Protein AF-0000000072902781 (afdb_homodimer)

Foldseek 3Di:
DAPLLQVLLVVCLVPVPDDLVNSCVVSVHDSVVSVVSVVVCVVVCVPVDRDDDDDLVVVQQNWKKKKFFFPFPDDPVVLVVVLVPDPQWPDWDQDDDRTRIITMGTHRDDVVVVVVVVVNVNTHDMDMGIDPDDPDPDDRDRDDGD/DAPLLQVLLVVCLVPVPDDLVNSCVVSVHDSVVSVVSVVVCVVVCVPVDRDDDDDLVVVQQNWKKKKFFFPFPDDPVVLVVVLVPDPQWPDWDQDDDRTRIITMGTHRDDVVVVVVVVVNVNTHDMDMGIDPDDPDPDDRDRDDGD

Structure (mmCIF, N/CA/C/O backbone):
data_AF-0000000072902781-model_v1
#
loop_
_entity.id
_entity.type
_entity.pdbx_description
1 polymer 'AsnC family transcriptional regulator'
#
loop_
_atom_site.group_PDB
_atom_site.id
_atom_site.type_symbol
_atom_site.label_atom_id
_atom_site.label_alt_id
_atom_site.label_comp_id
_atom_site.label_asym_id
_atom_site.label_entity_id
_atom_site.label_seq_id
_atom_site.pdbx_PDB_ins_code
_atom_site.Cartn_x
_atom_site.Cartn_y
_atom_site.Cartn_z
_atom_site.occupancy
_atom_site.B_iso_or_equiv
_atom_site.auth_seq_id
_atom_site.auth_comp_id
_atom_site.auth_asym_id
_atom_site.auth_atom_id
_atom_site.pdbx_PDB_model_num
ATOM 1 N N . MET A 1 1 ? 20.719 -10.758 4.633 1 89 1 MET A N 1
ATOM 2 C CA . MET A 1 1 ? 20.172 -11.016 3.305 1 89 1 MET A CA 1
ATOM 3 C C . MET A 1 1 ? 21.234 -10.812 2.23 1 89 1 MET A C 1
ATOM 5 O O . MET A 1 1 ? 21.938 -9.797 2.23 1 89 1 MET A O 1
ATOM 9 N N . ASP A 1 2 ? 21.422 -11.695 1.417 1 94 2 ASP A N 1
ATOM 10 C CA . ASP A 1 2 ? 22.453 -11.57 0.389 1 94 2 ASP A CA 1
ATOM 11 C C . ASP A 1 2 ? 21.859 -11.039 -0.915 1 94 2 ASP A C 1
ATOM 13 O O . ASP A 1 2 ? 20.688 -10.664 -0.966 1 94 2 ASP A O 1
ATOM 17 N N . ILE A 1 3 ? 22.734 -10.945 -1.884 1 95.94 3 ILE A N 1
ATOM 18 C CA . ILE A 1 3 ? 22.391 -10.289 -3.145 1 95.94 3 ILE A CA 1
ATOM 19 C C . ILE A 1 3 ? 21.297 -11.086 -3.854 1 95.94 3 ILE A C 1
ATOM 21 O O . ILE A 1 3 ? 20.438 -10.508 -4.527 1 95.94 3 ILE A O 1
ATOM 25 N N . ILE A 1 4 ? 21.297 -12.352 -3.705 1 96.81 4 ILE A N 1
ATOM 26 C CA . ILE A 1 4 ? 20.312 -13.203 -4.355 1 96.81 4 ILE A CA 1
ATOM 27 C C . ILE A 1 4 ? 18.938 -12.953 -3.75 1 96.81 4 ILE A C 1
ATOM 29 O O . ILE A 1 4 ? 17.938 -12.852 -4.473 1 96.81 4 ILE A O 1
ATOM 33 N N . ASP A 1 5 ? 18.875 -12.914 -2.406 1 97.44 5 ASP A N 1
ATOM 34 C CA . ASP A 1 5 ? 17.609 -12.594 -1.735 1 97.44 5 ASP A CA 1
ATOM 35 C C . ASP A 1 5 ? 17.047 -11.273 -2.238 1 97.44 5 ASP A C 1
ATOM 37 O O . ASP A 1 5 ? 15.844 -11.164 -2.488 1 97.44 5 ASP A O 1
ATOM 41 N N . VAL A 1 6 ? 17.906 -10.305 -2.398 1 97.56 6 VAL A N 1
ATOM 42 C CA . VAL A 1 6 ? 17.5 -8.977 -2.842 1 97.56 6 VAL A CA 1
ATOM 43 C C . VAL A 1 6 ? 16.922 -9.055 -4.254 1 97.56 6 VAL A C 1
ATOM 45 O O . VAL A 1 6 ? 15.852 -8.5 -4.527 1 97.56 6 VAL A O 1
ATOM 48 N N . LYS A 1 7 ? 17.609 -9.742 -5.082 1 97.62 7 LYS A N 1
ATOM 49 C CA . LYS A 1 7 ? 17.125 -9.898 -6.453 1 97.62 7 LYS A CA 1
ATOM 50 C C . LYS A 1 7 ? 15.789 -10.625 -6.488 1 97.62 7 LYS A C 1
ATOM 52 O O . LYS A 1 7 ? 14.898 -10.266 -7.266 1 97.62 7 LYS A O 1
ATOM 57 N N . LEU A 1 8 ? 15.68 -11.633 -5.684 1 98.19 8 LEU A N 1
ATOM 58 C CA . LEU A 1 8 ? 14.445 -12.398 -5.578 1 98.19 8 LEU A CA 1
ATOM 59 C C . LEU A 1 8 ? 13.281 -11.5 -5.16 1 98.19 8 LEU A C 1
ATOM 61 O O . LEU A 1 8 ? 12.211 -11.547 -5.762 1 98.19 8 LEU A O 1
ATOM 65 N N . LEU A 1 9 ? 13.508 -10.688 -4.211 1 98.38 9 LEU A N 1
ATOM 66 C CA . LEU A 1 9 ? 12.484 -9.773 -3.707 1 98.38 9 LEU A CA 1
ATOM 67 C C . LEU A 1 9 ? 12.109 -8.742 -4.762 1 98.38 9 LEU A C 1
ATOM 69 O O . LEU A 1 9 ? 10.938 -8.375 -4.883 1 98.38 9 LEU A O 1
ATOM 73 N N . GLU A 1 10 ? 13.109 -8.266 -5.48 1 98 10 GLU A N 1
ATOM 74 C CA . GLU A 1 10 ? 12.852 -7.316 -6.555 1 98 10 GLU A CA 1
ATOM 75 C C . GLU A 1 10 ? 11.938 -7.926 -7.621 1 98 10 GLU A C 1
ATOM 77 O O . GLU A 1 10 ? 10.977 -7.289 -8.062 1 98 10 GLU A O 1
ATOM 82 N N . LEU A 1 11 ? 12.195 -9.109 -8.008 1 98.38 11 LEU A N 1
ATOM 83 C CA . LEU A 1 11 ? 11.398 -9.805 -9.008 1 98.38 11 LEU A CA 1
ATOM 84 C C . LEU A 1 11 ? 9.977 -10.039 -8.508 1 98.38 11 LEU A C 1
ATOM 86 O O . LEU A 1 11 ? 9.016 -9.805 -9.234 1 98.38 11 LEU A O 1
ATOM 90 N N . LEU A 1 12 ? 9.859 -10.398 -7.254 1 98.56 12 LEU A N 1
ATOM 91 C CA . LEU A 1 12 ? 8.562 -10.766 -6.703 1 98.56 12 LEU A CA 1
ATOM 92 C C . LEU A 1 12 ? 7.711 -9.531 -6.441 1 98.56 12 LEU A C 1
ATOM 94 O O . LEU A 1 12 ? 6.48 -9.594 -6.512 1 98.56 12 LEU A O 1
ATOM 98 N N . GLN A 1 13 ? 8.344 -8.414 -6.109 1 98.5 13 GLN A N 1
ATOM 99 C CA . GLN A 1 13 ? 7.59 -7.172 -6.008 1 98.5 13 GLN A CA 1
ATOM 100 C C . GLN A 1 13 ? 6.949 -6.805 -7.344 1 98.5 13 GLN A C 1
ATOM 102 O O . GLN A 1 13 ? 5.828 -6.289 -7.383 1 98.5 13 GLN A O 1
ATOM 107 N N . ARG A 1 14 ? 7.641 -7.125 -8.375 1 97.62 14 ARG A N 1
ATOM 108 C CA . ARG A 1 14 ? 7.172 -6.781 -9.719 1 97.62 14 ARG A CA 1
ATOM 109 C C . ARG A 1 14 ? 6.129 -7.781 -10.203 1 97.62 14 ARG A C 1
ATOM 111 O O . ARG A 1 14 ? 5.215 -7.418 -10.945 1 97.62 14 ARG A O 1
ATOM 118 N N . ASN A 1 15 ? 6.34 -9 -9.812 1 98.19 15 ASN A N 1
ATOM 119 C CA . ASN A 1 15 ? 5.434 -10.094 -10.156 1 98.19 15 ASN A CA 1
ATOM 120 C C . ASN A 1 15 ? 5.508 -11.227 -9.141 1 98.19 15 ASN A C 1
ATOM 122 O O . ASN A 1 15 ? 6.371 -12.102 -9.242 1 98.19 15 ASN A O 1
ATOM 126 N N . SER A 1 16 ? 4.531 -11.273 -8.352 1 98.12 16 SER A N 1
ATOM 127 C CA . SER A 1 16 ? 4.551 -12.25 -7.258 1 98.12 16 SER A CA 1
ATOM 128 C C . SER A 1 16 ? 4.105 -13.625 -7.734 1 98.12 16 SER A C 1
ATOM 130 O O . SER A 1 16 ? 4.172 -14.602 -6.984 1 98.12 16 SER A O 1
ATOM 132 N N . ARG A 1 17 ? 3.689 -13.75 -8.914 1 97.75 17 ARG A N 1
ATOM 133 C CA . ARG A 1 17 ? 3.172 -15.016 -9.414 1 97.75 17 ARG A CA 1
ATOM 134 C C . ARG A 1 17 ? 4.266 -15.82 -10.109 1 97.75 17 ARG A C 1
ATOM 136 O O . ARG A 1 17 ? 4.027 -16.938 -10.57 1 97.75 17 ARG A O 1
ATOM 143 N N . MET A 1 18 ? 5.43 -15.234 -10.234 1 97.88 18 MET A N 1
ATOM 144 C CA . MET A 1 18 ? 6.516 -15.992 -10.844 1 97.88 18 MET A CA 1
ATOM 145 C C . MET A 1 18 ? 6.699 -17.328 -10.156 1 97.88 18 MET A C 1
ATOM 147 O O . MET A 1 18 ? 6.715 -17.406 -8.922 1 97.88 18 MET A O 1
ATOM 151 N N . THR A 1 19 ? 6.855 -18.375 -10.938 1 97.38 19 THR A N 1
ATOM 152 C CA . THR A 1 19 ? 7.023 -19.719 -10.398 1 97.38 19 THR A CA 1
ATOM 153 C C . THR A 1 19 ? 8.469 -19.953 -9.953 1 97.38 19 THR A C 1
ATOM 155 O O . THR A 1 19 ? 9.367 -19.188 -10.336 1 97.38 19 THR A O 1
ATOM 158 N N . VAL A 1 20 ? 8.57 -20.969 -9.195 1 98 20 VAL A N 1
ATOM 159 C CA . VAL A 1 20 ? 9.914 -21.375 -8.789 1 98 20 VAL A CA 1
ATOM 160 C C . VAL A 1 20 ? 10.766 -21.656 -10.016 1 98 20 VAL A C 1
ATOM 162 O O . VAL A 1 20 ? 11.945 -21.297 -10.062 1 98 20 VAL A O 1
ATOM 165 N N . SER A 1 21 ? 10.172 -22.219 -11.016 1 98.12 21 SER A N 1
ATOM 166 C CA . SER A 1 21 ? 10.891 -22.531 -12.242 1 98.12 21 SER A CA 1
ATOM 167 C C . SER A 1 21 ? 11.367 -21.266 -12.945 1 98.12 21 SER A C 1
ATOM 169 O O . SER A 1 21 ? 12.516 -21.188 -13.391 1 98.12 21 SER A O 1
ATOM 171 N N . GLU A 1 22 ? 10.555 -20.328 -13.094 1 98.25 22 GLU A N 1
ATOM 172 C CA . GLU A 1 22 ? 10.914 -19.062 -13.711 1 98.25 22 GLU A CA 1
ATOM 173 C C . GLU A 1 22 ? 12.008 -18.344 -12.922 1 98.25 22 GLU A C 1
ATOM 175 O O . GLU A 1 22 ? 12.977 -17.859 -13.5 1 98.25 22 GLU A O 1
ATOM 180 N N . LEU A 1 23 ? 11.828 -18.297 -11.625 1 98.62 23 LEU A N 1
ATOM 181 C CA . LEU A 1 23 ? 12.805 -17.641 -10.758 1 98.62 23 LEU A CA 1
ATOM 182 C C . LEU A 1 23 ? 14.156 -18.344 -10.836 1 98.62 23 LEU A C 1
ATOM 184 O O . LEU A 1 23 ? 15.195 -17.688 -10.844 1 98.62 23 LEU A O 1
ATOM 188 N N . SER A 1 24 ? 14.055 -19.656 -10.828 1 98.62 24 SER A N 1
ATOM 189 C CA . SER A 1 24 ? 15.273 -20.453 -10.969 1 98.62 24 SER A CA 1
ATOM 190 C C . SER A 1 24 ? 16.047 -20.047 -12.219 1 98.62 24 SER A C 1
ATOM 192 O O . SER A 1 24 ? 17.266 -19.828 -12.156 1 98.62 24 SER A O 1
ATOM 194 N N . LYS A 1 25 ? 15.43 -19.922 -13.312 1 98.44 25 LYS A N 1
ATOM 195 C CA . LYS A 1 25 ? 16.047 -19.531 -14.578 1 98.44 25 LYS A CA 1
ATOM 196 C C . LYS A 1 25 ? 16.594 -18.109 -14.508 1 98.44 25 LYS A C 1
ATOM 198 O O . LYS A 1 25 ? 17.75 -17.875 -14.883 1 98.44 25 LYS A O 1
ATOM 203 N N . ARG A 1 26 ? 15.859 -17.203 -14 1 97.75 26 ARG A N 1
ATOM 204 C CA . ARG A 1 26 ? 16.234 -15.797 -13.977 1 97.75 26 ARG A CA 1
ATOM 205 C C . ARG A 1 26 ? 17.406 -15.547 -13.039 1 97.75 26 ARG A C 1
ATOM 207 O O . ARG A 1 26 ? 18.219 -14.648 -13.266 1 97.75 26 ARG A O 1
ATOM 214 N N . LEU A 1 27 ? 17.453 -16.312 -12.016 1 98.12 27 LEU A N 1
ATOM 215 C CA . LEU A 1 27 ? 18.469 -16.078 -10.992 1 98.12 27 LEU A CA 1
ATOM 216 C C . LEU A 1 27 ? 19.641 -17.031 -11.164 1 98.12 27 LEU A C 1
ATOM 218 O O . LEU A 1 27 ? 20.641 -16.938 -10.438 1 98.12 27 LEU A O 1
ATOM 222 N N . ALA A 1 28 ? 19.484 -17.984 -12.094 1 98 28 ALA A N 1
ATOM 223 C CA . ALA A 1 28 ? 20.5 -18.984 -12.32 1 98 28 ALA A CA 1
ATOM 224 C C . ALA A 1 28 ? 20.766 -19.797 -11.055 1 98 28 ALA A C 1
ATOM 226 O O . ALA A 1 28 ? 21.922 -19.969 -10.648 1 98 28 ALA A O 1
ATOM 227 N N . LEU A 1 29 ? 19.75 -20.25 -10.422 1 98.12 29 LEU A N 1
ATOM 228 C CA . LEU A 1 29 ? 19.781 -21.094 -9.234 1 98.12 29 LEU A CA 1
ATOM 229 C C . LEU A 1 29 ? 18.984 -22.375 -9.461 1 98.12 29 LEU A C 1
ATOM 231 O O . LEU A 1 29 ? 18.125 -22.438 -10.352 1 98.12 29 LEU A O 1
ATOM 235 N N . SER A 1 30 ? 19.312 -23.359 -8.633 1 98.38 30 SER A N 1
ATOM 236 C CA . SER A 1 30 ? 18.5 -24.562 -8.68 1 98.38 30 SER A CA 1
ATOM 237 C C . SER A 1 30 ? 17.109 -24.312 -8.102 1 98.38 30 SER A C 1
ATOM 239 O O . SER A 1 30 ? 16.922 -23.406 -7.273 1 98.38 30 SER A O 1
ATOM 241 N N . ARG A 1 31 ? 16.125 -25.109 -8.547 1 98.44 31 ARG A N 1
ATOM 242 C CA . ARG A 1 31 ? 14.758 -24.969 -8.055 1 98.44 31 ARG A CA 1
ATOM 243 C C . ARG A 1 31 ? 14.703 -25.156 -6.543 1 98.44 31 ARG A C 1
ATOM 245 O O . ARG A 1 31 ? 14.047 -24.391 -5.844 1 98.44 31 ARG A O 1
ATOM 252 N N . PRO A 1 32 ? 15.43 -26.125 -5.953 1 98.5 32 PRO A N 1
ATOM 253 C CA . PRO A 1 32 ? 15.43 -26.266 -4.496 1 98.5 32 PRO A CA 1
ATOM 254 C C . PRO A 1 32 ? 16 -25.062 -3.779 1 98.5 32 PRO A C 1
ATOM 256 O O . PRO A 1 32 ? 15.516 -24.672 -2.719 1 98.5 32 PRO A O 1
ATOM 259 N N . SER A 1 33 ? 16.984 -24.484 -4.32 1 98.25 33 SER A N 1
ATOM 260 C CA . SER A 1 33 ? 17.594 -23.297 -3.73 1 98.25 33 SER A CA 1
ATOM 261 C C . SER A 1 33 ? 16.594 -22.141 -3.697 1 98.25 33 SER A C 1
ATOM 263 O O . SER A 1 33 ? 16.484 -21.438 -2.684 1 98.25 33 SER A O 1
ATOM 265 N N . VAL A 1 34 ? 15.922 -21.906 -4.824 1 98.56 34 VAL A N 1
ATOM 266 C CA . VAL A 1 34 ? 14.914 -20.844 -4.898 1 98.56 34 VAL A CA 1
ATOM 267 C C . VAL A 1 34 ? 13.812 -21.125 -3.879 1 98.56 34 VAL A C 1
ATOM 269 O O . VAL A 1 34 ? 13.406 -20.219 -3.139 1 98.56 34 VAL A O 1
ATOM 272 N N . SER A 1 35 ? 13.352 -22.359 -3.85 1 98.38 35 SER A N 1
ATOM 273 C CA . SER A 1 35 ? 12.281 -22.734 -2.938 1 98.38 35 SER A CA 1
ATOM 274 C C . SER A 1 35 ? 12.672 -22.484 -1.485 1 98.38 35 SER A C 1
ATOM 276 O O . SER A 1 35 ? 11.875 -21.969 -0.697 1 98.38 35 SER A O 1
ATOM 278 N N . GLU A 1 36 ? 13.812 -22.875 -1.196 1 98.38 36 GLU A N 1
ATOM 279 C CA . GLU A 1 36 ? 14.312 -22.688 0.163 1 98.38 36 GLU A CA 1
ATOM 280 C C . GLU A 1 36 ? 14.383 -21.203 0.532 1 98.38 36 GLU A C 1
ATOM 282 O O . GLU A 1 36 ? 13.969 -20.812 1.626 1 98.38 36 GLU A O 1
ATOM 287 N N . ARG A 1 37 ? 14.891 -20.469 -0.324 1 98.31 37 ARG A N 1
ATOM 288 C CA . ARG A 1 37 ? 15.016 -19.047 -0.079 1 98.31 37 ARG A CA 1
ATOM 289 C C . ARG A 1 37 ? 13.641 -18.391 0.053 1 98.31 37 ARG A C 1
ATOM 291 O O . ARG A 1 37 ? 13.43 -17.562 0.941 1 98.31 37 ARG A O 1
ATOM 298 N N . LEU A 1 38 ? 12.781 -18.719 -0.838 1 98.12 38 LEU A N 1
ATOM 299 C CA . LEU A 1 38 ? 11.422 -18.203 -0.773 1 98.12 38 LEU A CA 1
ATOM 300 C C . LEU A 1 38 ? 10.773 -18.531 0.567 1 98.12 38 LEU A C 1
ATOM 302 O O . LEU A 1 38 ? 10.18 -17.672 1.21 1 98.12 38 LEU A O 1
ATOM 306 N N . HIS A 1 39 ? 10.914 -19.766 0.947 1 97.88 39 HIS A N 1
ATOM 307 C CA . HIS A 1 39 ? 10.359 -20.219 2.221 1 97.88 39 HIS A CA 1
ATOM 308 C C . HIS A 1 39 ? 10.961 -19.438 3.385 1 97.88 39 HIS A C 1
ATOM 310 O O . HIS A 1 39 ? 10.234 -19 4.285 1 97.88 39 HIS A O 1
ATOM 316 N N . ARG A 1 40 ? 12.172 -19.281 3.375 1 98.12 40 ARG A N 1
ATOM 317 C CA . ARG A 1 40 ? 12.867 -18.562 4.434 1 98.12 40 ARG A CA 1
ATOM 318 C C . ARG A 1 40 ? 12.398 -17.109 4.504 1 98.12 40 ARG A C 1
ATOM 320 O O . ARG A 1 40 ? 12.148 -16.578 5.59 1 98.12 40 ARG A O 1
ATOM 327 N N . LEU A 1 41 ? 12.32 -16.453 3.33 1 98.44 41 LEU A N 1
ATOM 328 C CA . LEU A 1 41 ? 11.898 -15.062 3.27 1 98.44 41 LEU A CA 1
ATOM 329 C C . LEU A 1 41 ? 10.477 -14.906 3.791 1 98.44 41 LEU A C 1
ATOM 331 O O . LEU A 1 41 ? 10.164 -13.922 4.469 1 98.44 41 LEU A O 1
ATOM 335 N N . GLN A 1 42 ? 9.617 -15.852 3.523 1 98.19 42 GLN A N 1
ATOM 336 C CA . GLN A 1 42 ? 8.25 -15.836 4.02 1 98.19 42 GLN A CA 1
ATOM 337 C C . GLN A 1 42 ? 8.203 -16.141 5.516 1 98.19 42 GLN A C 1
ATOM 339 O O . GLN A 1 42 ? 7.551 -15.438 6.281 1 98.19 42 GLN A O 1
ATOM 344 N N . HIS A 1 43 ? 8.92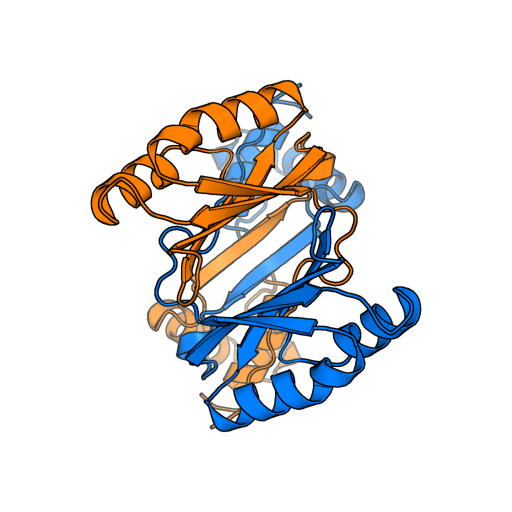2 -17.203 5.887 1 98.06 43 HIS A N 1
ATOM 345 C CA . HIS A 1 43 ? 8.938 -17.656 7.277 1 98.06 43 HIS A CA 1
ATOM 346 C C . HIS A 1 43 ? 9.477 -16.562 8.203 1 98.06 43 HIS A C 1
ATOM 348 O O . HIS A 1 43 ? 8.969 -16.391 9.312 1 98.06 43 HIS A O 1
ATOM 354 N N . ASN A 1 44 ? 10.453 -15.836 7.691 1 97.88 44 ASN A N 1
ATOM 355 C CA . ASN A 1 44 ? 11.07 -14.781 8.484 1 97.88 44 ASN A CA 1
ATOM 356 C C . ASN A 1 44 ? 10.258 -13.484 8.422 1 97.88 44 ASN A C 1
ATOM 358 O O . ASN A 1 44 ? 10.641 -12.484 9.023 1 97.88 44 ASN A O 1
ATOM 362 N N . GLY A 1 45 ? 9.195 -13.445 7.68 1 98.12 45 GLY A N 1
ATOM 363 C CA . GLY A 1 45 ? 8.289 -12.312 7.641 1 98.12 45 GLY A CA 1
ATOM 364 C C . GLY A 1 45 ? 8.758 -11.195 6.73 1 98.12 45 GLY A C 1
ATOM 365 O O . GLY A 1 45 ? 8.242 -10.078 6.785 1 98.12 45 GLY A O 1
ATOM 366 N N . ILE A 1 46 ? 9.812 -11.43 5.965 1 98.5 46 ILE A N 1
ATOM 367 C CA . ILE A 1 46 ? 10.281 -10.43 5.016 1 98.5 46 ILE A CA 1
ATOM 368 C C . ILE A 1 46 ? 9.242 -10.227 3.916 1 98.5 46 ILE A C 1
ATOM 370 O O . ILE A 1 46 ? 8.914 -9.094 3.557 1 98.5 46 ILE A O 1
ATOM 374 N N . ILE A 1 47 ? 8.82 -11.336 3.365 1 98.56 47 ILE A N 1
ATOM 375 C CA . ILE A 1 47 ? 7.629 -11.289 2.525 1 98.56 47 ILE A CA 1
ATOM 376 C C . ILE A 1 47 ? 6.379 -11.422 3.396 1 98.56 47 ILE A C 1
ATOM 378 O O . ILE A 1 47 ? 6.137 -12.477 3.986 1 98.56 47 ILE A O 1
ATOM 382 N N . GLU A 1 48 ? 5.59 -10.453 3.398 1 98.06 48 GLU A N 1
ATOM 383 C CA . GLU A 1 48 ? 4.426 -10.43 4.281 1 98.06 48 GLU A CA 1
ATOM 384 C C . GLU A 1 48 ? 3.217 -11.078 3.619 1 98.06 48 GLU A C 1
ATOM 386 O O . GLU A 1 48 ? 2.396 -11.703 4.293 1 98.06 48 GLU A O 1
ATOM 391 N N . GLU A 1 49 ? 3.08 -10.844 2.324 1 98 49 GLU A N 1
ATOM 392 C CA . GLU A 1 49 ? 1.904 -11.344 1.621 1 98 49 GLU A CA 1
ATOM 393 C C . GLU A 1 49 ? 2.096 -11.273 0.108 1 98 49 GLU A C 1
ATOM 395 O O . GLU A 1 49 ? 2.674 -10.312 -0.407 1 98 49 GLU A O 1
ATOM 400 N N . PHE A 1 50 ? 1.717 -12.273 -0.569 1 98.38 50 PHE A N 1
ATOM 401 C CA . PHE A 1 50 ? 1.507 -12.195 -2.01 1 98.38 50 PHE A CA 1
ATOM 402 C C . PHE A 1 50 ? 0.09 -11.734 -2.326 1 98.38 50 PHE A C 1
ATOM 404 O O . PHE A 1 50 ? -0.873 -12.469 -2.105 1 98.38 50 PHE A O 1
ATOM 411 N N . SER A 1 51 ? -0.008 -10.57 -2.861 1 98.12 51 SER A N 1
ATOM 412 C CA . SER A 1 51 ? -1.323 -9.945 -2.934 1 98.12 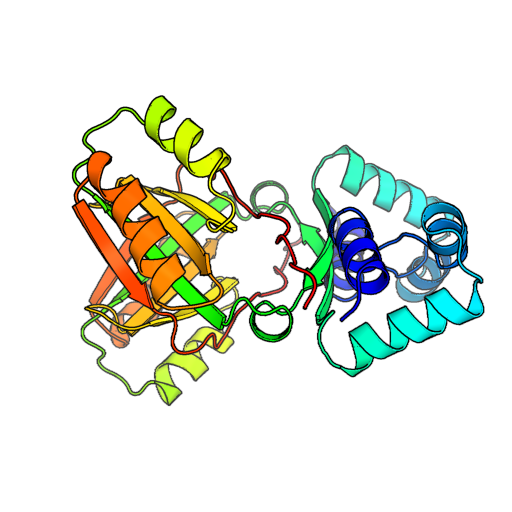51 SER A CA 1
ATOM 413 C C . SER A 1 51 ? -1.576 -9.352 -4.316 1 98.12 51 SER A C 1
ATOM 415 O O . SER A 1 51 ? -0.634 -9.016 -5.035 1 98.12 51 SER A O 1
ATOM 417 N N . ALA A 1 52 ? -2.795 -9.258 -4.684 1 98.38 52 ALA A N 1
ATOM 418 C CA . ALA A 1 52 ? -3.201 -8.477 -5.852 1 98.38 52 ALA A CA 1
ATOM 419 C C . ALA A 1 52 ? -3.537 -7.043 -5.461 1 98.38 52 ALA A C 1
ATOM 421 O O . ALA A 1 52 ? -4.344 -6.809 -4.559 1 98.38 52 ALA A O 1
ATOM 422 N N . ARG A 1 53 ? -2.902 -6.137 -6.035 1 97.94 53 ARG A N 1
ATOM 423 C CA . ARG A 1 53 ? -3.268 -4.738 -5.859 1 97.94 53 ARG A CA 1
ATOM 424 C C . ARG A 1 53 ? -4.457 -4.367 -6.742 1 97.94 53 ARG A C 1
ATOM 426 O O . ARG A 1 53 ? -4.414 -4.551 -7.961 1 97.94 53 ARG A O 1
ATOM 433 N N . ILE A 1 54 ? -5.457 -3.834 -6.098 1 98.06 54 ILE A N 1
ATOM 434 C CA . ILE A 1 54 ? -6.719 -3.557 -6.777 1 98.06 54 ILE A CA 1
ATOM 435 C C . ILE A 1 54 ? -6.875 -2.051 -6.977 1 98.06 54 ILE A C 1
ATOM 437 O O . ILE A 1 54 ? -6.562 -1.263 -6.082 1 98.06 54 ILE A O 1
ATOM 441 N N . SER A 1 55 ? -7.352 -1.669 -8.156 1 98.06 55 SER A N 1
ATOM 442 C CA . SER A 1 55 ? -7.656 -0.268 -8.43 1 98.06 55 SER A CA 1
ATOM 443 C C . SER A 1 55 ? -8.891 0.192 -7.66 1 98.06 55 SER A C 1
ATOM 445 O O . SER A 1 55 ? -10 -0.254 -7.938 1 98.06 55 SER A O 1
ATOM 447 N N . LEU A 1 56 ? -8.695 1.087 -6.789 1 98 56 LEU A N 1
ATOM 448 C CA . LEU A 1 56 ? -9.797 1.549 -5.941 1 98 56 LEU A CA 1
ATOM 449 C C . LEU A 1 56 ? -10.898 2.188 -6.781 1 98 56 LEU A C 1
ATOM 451 O O . LEU A 1 56 ? -12.078 1.894 -6.59 1 98 56 LEU A O 1
ATOM 455 N N . SER A 1 57 ? -10.523 3.025 -7.746 1 96.62 57 SER A N 1
ATOM 456 C CA . SER A 1 57 ? -11.508 3.721 -8.57 1 96.62 57 SER A CA 1
ATOM 457 C C . SER A 1 57 ? -12.305 2.74 -9.43 1 96.62 57 SER A C 1
ATOM 459 O O . SER A 1 57 ? -13.492 2.939 -9.664 1 96.62 57 SER A O 1
ATOM 461 N N . LYS A 1 58 ? -11.672 1.684 -9.812 1 97.19 58 LYS A N 1
ATOM 462 C CA . LYS A 1 58 ? -12.328 0.739 -10.711 1 97.19 58 LYS A CA 1
ATOM 463 C C . LYS A 1 58 ? -13.242 -0.212 -9.945 1 97.19 58 LYS A C 1
ATOM 465 O O . LYS A 1 58 ? -14.016 -0.954 -10.547 1 97.19 58 LYS A O 1
ATOM 470 N N . VAL A 1 59 ? -13.133 -0.137 -8.648 1 97.25 59 VAL A N 1
ATOM 471 C CA . VAL A 1 59 ? -14.047 -0.977 -7.883 1 97.25 59 VAL A CA 1
ATOM 472 C C . VAL A 1 59 ? -15.055 -0.101 -7.137 1 97.25 59 VAL A C 1
ATOM 474 O O . VAL A 1 59 ? -15.633 -0.527 -6.137 1 97.25 59 VAL A O 1
ATOM 477 N N . GLY A 1 60 ? -15.156 1.078 -7.492 1 96.81 60 GLY A N 1
ATOM 478 C CA . GLY A 1 60 ? -16.234 1.94 -7.035 1 96.81 60 GLY A CA 1
ATOM 479 C C . GLY A 1 60 ? -15.859 2.777 -5.828 1 96.81 60 GLY A C 1
ATOM 480 O O . GLY A 1 60 ? -16.719 3.41 -5.215 1 96.81 60 GLY A O 1
ATOM 481 N N . LEU A 1 61 ? -14.641 2.703 -5.441 1 97.88 61 LEU A N 1
ATOM 482 C CA . LEU A 1 61 ? -14.148 3.549 -4.359 1 97.88 61 LEU A CA 1
ATOM 483 C C . LEU A 1 61 ? -13.508 4.816 -4.91 1 97.88 61 LEU A C 1
ATOM 485 O O . LEU A 1 61 ? -12.289 4.965 -4.875 1 97.88 61 LEU A O 1
ATOM 489 N N . ASP A 1 62 ? -14.305 5.766 -5.211 1 97.69 62 ASP A N 1
ATOM 490 C CA . ASP A 1 62 ? -13.93 6.859 -6.102 1 97.69 62 ASP A CA 1
ATOM 491 C C . ASP A 1 62 ? -13.312 8.016 -5.316 1 97.69 62 ASP A C 1
ATOM 493 O O . ASP A 1 62 ? -12.664 8.891 -5.898 1 97.69 62 ASP A O 1
ATOM 497 N N . ILE A 1 63 ? -13.594 8.008 -4.047 1 98.56 63 ILE A N 1
ATOM 498 C CA . ILE A 1 63 ? -13.055 9.094 -3.232 1 98.56 63 ILE A CA 1
ATOM 499 C C . ILE A 1 63 ? -12.016 8.539 -2.256 1 98.56 63 ILE A C 1
ATOM 501 O O . ILE A 1 63 ? -12.32 7.648 -1.456 1 98.56 63 ILE A O 1
ATOM 505 N N . GLN A 1 64 ? -10.859 8.984 -2.406 1 98.81 64 GLN A N 1
ATOM 506 C CA . GLN A 1 64 ? -9.797 8.688 -1.453 1 98.81 64 GLN A CA 1
ATOM 507 C C . GLN A 1 64 ? -9.375 9.945 -0.692 1 98.81 64 GLN A C 1
ATOM 509 O O . GLN A 1 64 ? -9.32 11.031 -1.266 1 98.81 64 GLN A O 1
ATOM 514 N N . LEU A 1 65 ? -9.047 9.766 0.581 1 98.81 65 LEU A N 1
ATOM 515 C CA . LEU A 1 65 ? -8.695 10.93 1.385 1 98.81 65 LEU A CA 1
ATOM 516 C C . LEU A 1 65 ? -7.812 10.531 2.561 1 98.81 65 LEU A C 1
ATOM 518 O O . LEU A 1 65 ? -7.801 9.367 2.971 1 98.81 65 LEU A O 1
ATOM 522 N N . PHE A 1 66 ? -7.105 11.516 3.004 1 98.88 66 PHE A N 1
ATOM 523 C CA . PHE A 1 66 ? -6.422 11.414 4.285 1 98.88 66 PHE A CA 1
ATOM 524 C C . PHE A 1 66 ? -7.234 12.078 5.391 1 98.88 66 PHE A C 1
ATOM 526 O O . PHE A 1 66 ? -7.836 13.133 5.176 1 98.88 66 PHE A O 1
ATOM 533 N N . ILE A 1 67 ? -7.219 11.484 6.539 1 98.75 67 ILE A N 1
ATOM 534 C CA . ILE A 1 67 ? -7.82 12.055 7.738 1 98.75 67 ILE A CA 1
ATOM 535 C C . ILE A 1 67 ? -6.793 12.078 8.867 1 98.75 67 ILE A C 1
ATOM 537 O O . ILE A 1 67 ? -6.25 11.039 9.25 1 98.75 67 ILE A O 1
ATOM 541 N N . GLN A 1 68 ? -6.512 13.242 9.32 1 98.44 68 GLN A N 1
ATOM 542 C CA . GLN A 1 68 ? -5.664 13.391 10.492 1 98.44 68 GLN A CA 1
ATOM 543 C C . GLN A 1 68 ? -6.5 13.625 11.75 1 98.44 68 GLN A C 1
ATOM 545 O O . GLN A 1 68 ? -7.441 14.422 11.734 1 98.44 68 GLN A O 1
ATOM 550 N N . ILE A 1 69 ? -6.199 12.891 12.766 1 98.62 69 ILE A N 1
ATOM 551 C CA . ILE A 1 69 ? -6.875 13.07 14.047 1 98.62 69 ILE A CA 1
ATOM 552 C C . ILE A 1 69 ? -5.914 13.719 15.047 1 98.62 69 ILE A C 1
ATOM 554 O O . ILE A 1 69 ? -4.934 13.094 15.461 1 98.62 69 ILE A O 1
ATOM 558 N N . GLY A 1 70 ? -6.188 14.953 15.344 1 97.94 70 GLY A N 1
ATOM 559 C CA . GLY A 1 70 ? -5.457 15.656 16.391 1 97.94 70 GLY A CA 1
ATOM 560 C C . GLY A 1 70 ? -6.277 15.875 17.641 1 97.94 70 GLY A C 1
ATOM 561 O O . GLY A 1 70 ? -7.465 15.547 17.688 1 97.94 70 GLY A O 1
ATOM 562 N N . ASP A 1 71 ? -5.535 16.359 18.766 1 97.44 71 ASP A N 1
ATOM 563 C CA . ASP A 1 71 ? -6.223 16.641 20.016 1 97.44 71 ASP A CA 1
ATOM 564 C C . ASP A 1 71 ? -7.094 15.453 20.438 1 97.44 71 ASP A C 1
ATOM 566 O O . ASP A 1 71 ? -8.297 15.609 20.656 1 97.44 71 ASP A O 1
ATOM 570 N N . LEU A 1 72 ? -6.496 14.375 20.609 1 97.88 72 LEU A N 1
ATOM 571 C CA . LEU A 1 72 ? -7.184 13.109 20.859 1 97.88 72 LEU A CA 1
ATOM 572 C C . LEU A 1 72 ? -8.086 13.211 22.094 1 97.88 72 LEU A C 1
ATOM 574 O O . LEU A 1 72 ? -7.672 13.742 23.125 1 97.88 72 LEU A O 1
ATOM 578 N N . LYS A 1 73 ? -9.258 12.672 21.938 1 98.25 73 LYS A N 1
ATOM 579 C CA . LYS A 1 73 ? -10.258 12.734 23 1 98.25 73 LYS A CA 1
ATOM 580 C C . LYS A 1 73 ? -10.492 11.359 23.609 1 98.25 73 LYS A C 1
ATOM 582 O O . LYS A 1 73 ? -11.273 11.219 24.547 1 98.25 73 LYS A O 1
ATOM 587 N N . LYS A 1 74 ? -9.945 10.352 23 1 98.12 74 LYS A N 1
ATOM 588 C CA . LYS A 1 74 ? -10.016 8.977 23.484 1 98.12 74 LYS A CA 1
ATOM 589 C C . LYS A 1 74 ? -8.633 8.336 23.531 1 98.12 74 LYS A C 1
ATOM 591 O O . LYS A 1 74 ? -7.668 8.891 22.984 1 98.12 74 LYS A O 1
ATOM 596 N N . SER A 1 75 ? -8.562 7.258 24.219 1 97.69 75 SER A N 1
ATOM 597 C CA . SER A 1 75 ? -7.289 6.547 24.297 1 97.69 75 SER A CA 1
ATOM 598 C C . SER A 1 75 ? -6.941 5.887 22.969 1 97.69 75 SER A C 1
ATOM 600 O O . SER A 1 75 ? -7.828 5.582 22.172 1 97.69 75 SER A O 1
ATOM 602 N N . PRO A 1 76 ? -5.605 5.645 22.719 1 97.38 76 PRO A N 1
ATOM 603 C CA . PRO A 1 76 ? -5.203 4.926 21.5 1 97.38 76 PRO A CA 1
ATOM 604 C C . PRO A 1 76 ? -5.934 3.592 21.344 1 97.38 76 PRO A C 1
ATOM 606 O O . PRO A 1 76 ? -6.363 3.252 20.234 1 97.38 76 PRO A O 1
ATOM 609 N N . ALA A 1 77 ? -6.043 2.867 22.406 1 98 77 ALA A N 1
ATOM 610 C CA . ALA A 1 77 ? -6.715 1.57 22.344 1 98 77 ALA A CA 1
ATOM 611 C C . ALA A 1 77 ? -8.148 1.717 21.844 1 98 77 ALA A C 1
ATOM 613 O O . ALA A 1 77 ? -8.602 0.933 21 1 98 77 ALA A O 1
ATOM 614 N N . GLU A 1 78 ? -8.836 2.703 22.297 1 98.25 78 GLU A N 1
ATOM 615 C CA . GLU A 1 78 ? -10.219 2.957 21.891 1 98.25 78 GLU A CA 1
ATOM 616 C C . GLU A 1 78 ? -10.281 3.387 20.422 1 98.25 78 GLU A C 1
ATOM 618 O O . GLU A 1 78 ? -11.141 2.918 19.672 1 98.25 78 GLU A O 1
ATOM 623 N N . ILE A 1 79 ? -9.438 4.242 20.094 1 98.56 79 ILE A N 1
ATOM 624 C CA . ILE A 1 79 ? -9.406 4.754 18.719 1 98.56 79 ILE A CA 1
ATOM 625 C C . ILE A 1 79 ? -9.109 3.617 17.75 1 98.56 79 ILE A C 1
ATOM 627 O O . ILE A 1 79 ? -9.82 3.447 16.75 1 98.56 79 ILE A O 1
ATOM 631 N N . GLU A 1 80 ? -8.094 2.797 18.031 1 98.69 80 GLU A N 1
ATOM 632 C CA . GLU A 1 80 ? -7.656 1.727 17.141 1 98.69 80 GLU A CA 1
ATOM 633 C C . GLU A 1 80 ? -8.703 0.624 17.047 1 98.69 80 GLU A C 1
ATOM 635 O O . GLU A 1 80 ? -8.898 0.037 15.969 1 98.69 80 GLU A O 1
ATOM 640 N N . LYS A 1 81 ? -9.422 0.361 18.109 1 98.31 81 LYS A N 1
ATOM 641 C CA . LYS A 1 81 ? -10.516 -0.605 18.078 1 98.31 81 LYS A CA 1
ATOM 642 C C . LYS A 1 81 ? -11.609 -0.171 17.109 1 98.31 81 LYS A C 1
ATOM 644 O O . LYS A 1 81 ? -12.141 -0.991 16.359 1 98.31 81 LYS A O 1
ATOM 649 N N . PHE A 1 82 ? -11.922 1.101 17.203 1 98.5 82 PHE A N 1
ATOM 650 C CA . PHE A 1 82 ? -12.938 1.642 16.297 1 98.5 82 PHE A CA 1
ATOM 651 C C . PHE A 1 82 ? -12.469 1.592 14.852 1 98.5 82 PHE A C 1
ATOM 653 O O . PHE A 1 82 ? -13.188 1.105 13.977 1 98.5 82 PHE A O 1
ATOM 660 N N . ILE A 1 83 ? -11.242 2.055 14.547 1 98.25 83 ILE A N 1
ATOM 661 C CA . ILE A 1 83 ? -10.672 2.16 13.211 1 98.25 83 ILE A CA 1
ATOM 662 C C . ILE A 1 83 ? -10.609 0.777 12.562 1 98.25 83 ILE A C 1
ATOM 664 O O . ILE A 1 83 ? -10.836 0.633 11.359 1 98.25 83 ILE A O 1
ATOM 668 N N . GLU A 1 84 ? -10.273 -0.222 13.383 1 97.94 84 GLU A N 1
ATOM 669 C CA . GLU A 1 84 ? -10.148 -1.593 12.898 1 97.94 84 GLU A CA 1
ATOM 670 C C . GLU A 1 84 ? -11.461 -2.094 12.297 1 97.94 84 GLU A C 1
ATOM 672 O O . GLU A 1 84 ? -11.453 -2.918 11.383 1 97.94 84 GLU A O 1
ATOM 677 N N . LYS A 1 85 ? -12.562 -1.582 12.695 1 97.5 85 LYS A N 1
ATOM 678 C CA . LYS A 1 85 ? -13.875 -2.043 12.273 1 97.5 85 LYS A CA 1
ATOM 679 C C . LYS A 1 85 ? -14.398 -1.212 11.102 1 97.5 85 LYS A C 1
ATOM 681 O O . LYS A 1 85 ? -15.406 -1.567 10.484 1 97.5 85 LYS A O 1
ATOM 686 N N . GLU A 1 86 ? -13.812 -0.076 10.867 1 97.75 86 GLU A N 1
ATOM 687 C CA . GLU A 1 86 ? -14.25 0.817 9.797 1 97.75 86 GLU A CA 1
ATOM 688 C C . GLU A 1 86 ? -13.648 0.413 8.453 1 97.75 86 GLU A C 1
ATOM 690 O O . GLU A 1 86 ? -12.5 0.758 8.156 1 97.75 86 GLU A O 1
ATOM 695 N N . GLU A 1 87 ? -14.398 -0.126 7.562 1 96.12 87 GLU A N 1
ATOM 696 C CA . GLU A 1 87 ? -13.898 -0.726 6.332 1 96.12 87 GLU A CA 1
ATOM 697 C C . GLU A 1 87 ? -13.414 0.343 5.352 1 96.12 87 GLU A C 1
ATOM 699 O O . GLU A 1 87 ? -12.562 0.075 4.504 1 96.12 87 GLU A O 1
ATOM 704 N N . GLY A 1 88 ? -13.984 1.481 5.512 1 97.81 88 GLY A N 1
ATOM 705 C CA . GLY A 1 88 ? -13.57 2.568 4.637 1 97.81 88 GLY A CA 1
ATOM 706 C C . GLY A 1 88 ? -12.148 3.029 4.891 1 97.81 88 GLY A C 1
ATOM 707 O O . GLY A 1 88 ? -11.555 3.717 4.059 1 97.81 88 GLY A O 1
ATOM 708 N N . ILE A 1 89 ? -11.594 2.723 6.078 1 98.81 89 ILE A N 1
ATOM 709 C CA . ILE A 1 89 ? -10.211 3.045 6.402 1 98.81 89 ILE A CA 1
ATOM 710 C C . ILE A 1 89 ? -9.289 1.954 5.863 1 98.81 89 ILE A C 1
ATOM 712 O O . ILE A 1 89 ? -9.359 0.801 6.293 1 98.81 89 ILE A O 1
ATOM 716 N N . ILE A 1 90 ? -8.344 2.389 4.984 1 98.56 90 ILE A N 1
ATOM 717 C CA . ILE A 1 90 ? -7.551 1.359 4.316 1 98.56 90 ILE A CA 1
ATOM 718 C C . ILE A 1 90 ? -6.121 1.382 4.852 1 98.56 90 ILE A C 1
ATOM 720 O O . ILE A 1 90 ? -5.359 0.433 4.645 1 98.56 90 ILE A O 1
ATOM 724 N N . GLU A 1 91 ? -5.703 2.447 5.492 1 98.81 91 GLU A N 1
ATOM 725 C CA . GLU A 1 91 ? -4.477 2.574 6.277 1 98.81 91 GLU A CA 1
ATOM 726 C C . GLU A 1 91 ? -4.711 3.404 7.535 1 98.81 91 GLU A C 1
ATOM 728 O O . GLU A 1 91 ? -5.484 4.363 7.52 1 98.81 91 GLU A O 1
ATOM 733 N N . ALA A 1 92 ? -3.996 3.053 8.57 1 98.88 92 ALA A N 1
ATOM 734 C CA . ALA A 1 92 ? -4.031 3.82 9.812 1 98.88 92 ALA A CA 1
ATOM 735 C C . ALA A 1 92 ? -2.684 3.773 10.523 1 98.88 92 ALA A C 1
ATOM 737 O O . ALA A 1 92 ? -2.133 2.695 10.758 1 98.88 92 ALA A O 1
ATOM 738 N N . HIS A 1 93 ? -2.246 4.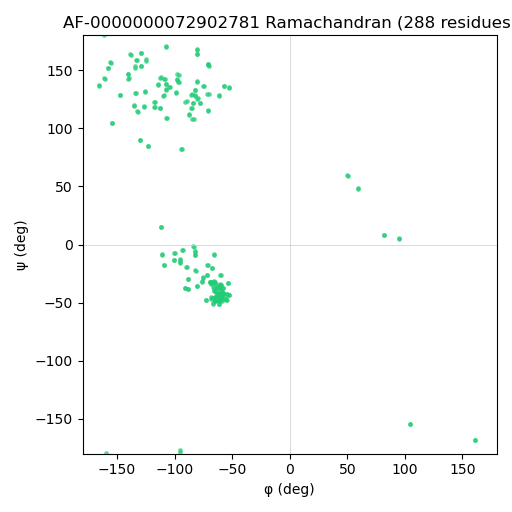918 10.844 1 98.88 93 HIS A N 1
ATOM 739 C CA . HIS A 1 93 ? -0.922 5.039 11.445 1 98.88 93 HIS A CA 1
ATOM 740 C C . HIS A 1 93 ? -0.949 5.973 12.648 1 98.88 93 HIS A C 1
ATOM 742 O O . HIS A 1 93 ? -1.508 7.07 12.578 1 98.88 93 HIS A O 1
ATOM 748 N N . ARG A 1 94 ? -0.395 5.516 13.727 1 98.75 94 ARG A N 1
ATOM 749 C CA . ARG A 1 94 ? -0.091 6.395 14.852 1 98.75 94 ARG A CA 1
ATOM 750 C C . ARG A 1 94 ? 1.227 7.129 14.633 1 98.75 94 ARG A C 1
ATOM 752 O O . ARG A 1 94 ? 2.229 6.516 14.258 1 98.75 94 ARG A O 1
ATOM 759 N N . VAL A 1 95 ? 1.184 8.445 14.891 1 98.69 95 VAL A N 1
ATOM 760 C CA . VAL A 1 95 ? 2.34 9.211 14.445 1 98.69 95 VAL A CA 1
ATOM 761 C C . VAL A 1 95 ? 2.725 10.234 15.516 1 98.69 95 VAL A C 1
ATOM 763 O O . VAL A 1 95 ? 1.939 10.516 16.422 1 98.69 95 VAL A O 1
ATOM 766 N N . THR A 1 96 ? 3.934 10.75 15.391 1 97.94 96 THR A N 1
ATOM 767 C CA . THR A 1 96 ? 4.375 11.898 16.188 1 97.94 96 THR A CA 1
ATOM 768 C C . THR A 1 96 ? 3.855 13.203 15.586 1 97.94 96 THR A C 1
ATOM 770 O O . THR A 1 96 ? 3.359 13.219 14.461 1 97.94 96 THR A O 1
ATOM 773 N N . GLY A 1 97 ? 4.012 14.227 16.375 1 94.56 97 GLY A N 1
ATOM 774 C CA . GLY A 1 97 ? 3.625 15.539 15.883 1 94.56 97 GLY A CA 1
ATOM 775 C C . GLY A 1 97 ? 2.318 16.031 16.469 1 94.56 97 GLY A C 1
ATOM 776 O O . GLY A 1 97 ? 1.938 15.641 17.578 1 94.56 97 GLY A O 1
ATOM 777 N N . THR A 1 98 ? 1.701 16.875 15.719 1 87.62 98 THR A N 1
ATOM 778 C CA . THR A 1 98 ? 0.493 17.516 16.234 1 87.62 98 THR A CA 1
ATOM 779 C C . THR A 1 98 ? -0.716 16.609 16.062 1 87.62 98 THR A C 1
ATOM 781 O O . THR A 1 98 ? -1.726 16.766 16.75 1 87.62 98 THR A O 1
ATOM 784 N N . SER A 1 99 ? -0.58 15.727 15.172 1 91.44 99 SER A N 1
ATOM 785 C CA . SER A 1 99 ? -1.624 14.711 15.023 1 91.44 99 SER A CA 1
ATOM 786 C C . SER A 1 99 ? -1.249 13.422 15.734 1 91.44 99 SER A C 1
ATOM 788 O O . SER A 1 99 ? -0.066 13.109 15.891 1 91.44 99 SER A O 1
ATOM 790 N N . GLY A 1 100 ? -2.254 12.75 16.25 1 97.19 100 GLY A N 1
ATOM 791 C CA . GLY A 1 100 ? -2.027 11.438 16.828 1 97.19 100 GLY A CA 1
ATOM 792 C C . GLY A 1 100 ? -2.145 10.312 15.82 1 97.19 100 GLY A C 1
ATOM 793 O O . GLY A 1 100 ? -1.497 9.273 15.961 1 97.19 100 GLY A O 1
ATOM 794 N N . TYR A 1 101 ? -2.994 10.539 14.781 1 98.81 101 TYR A N 1
ATOM 795 C CA . TYR A 1 101 ? -3.209 9.523 13.758 1 98.81 101 TYR A CA 1
ATOM 796 C C . TYR A 1 101 ? -3.299 10.156 12.375 1 98.81 101 TYR A C 1
ATOM 798 O O . TYR A 1 101 ? -3.865 11.242 12.219 1 98.81 101 TYR A O 1
ATOM 806 N N . ILE A 1 102 ? -2.758 9.484 11.406 1 98.81 102 ILE A N 1
ATOM 807 C CA . ILE A 1 102 ? -3.025 9.734 9.992 1 98.81 102 ILE A CA 1
ATOM 808 C C . ILE A 1 102 ? -3.678 8.5 9.367 1 98.81 102 ILE A C 1
ATOM 810 O O . ILE A 1 102 ? -3.109 7.41 9.391 1 98.81 102 ILE A O 1
ATOM 814 N N . LEU A 1 103 ? -4.867 8.68 8.891 1 98.94 103 LEU A N 1
ATOM 815 C CA . LEU A 1 103 ? -5.645 7.629 8.234 1 98.94 103 LEU A CA 1
ATOM 816 C C . LEU A 1 103 ? -5.75 7.887 6.738 1 98.94 103 LEU A C 1
ATOM 818 O O . LEU A 1 103 ? -5.855 9.039 6.309 1 98.94 103 LEU A O 1
ATOM 822 N N . LYS A 1 104 ? -5.707 6.883 5.969 1 98.88 104 LYS A N 1
ATOM 823 C CA . LYS A 1 104 ? -6.133 6.914 4.574 1 98.88 104 LYS A CA 1
ATOM 824 C C . LYS A 1 104 ? -7.449 6.16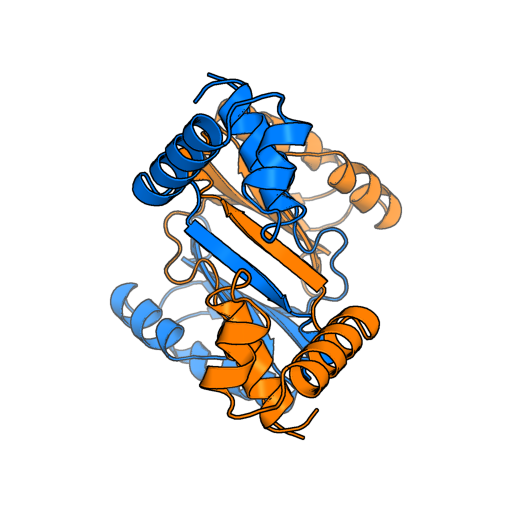4 4.383 1 98.88 104 LYS A C 1
ATOM 826 O O . LYS A 1 104 ? -7.621 5.062 4.91 1 98.88 104 LYS A O 1
ATOM 831 N N . ALA A 1 105 ? -8.336 6.746 3.695 1 98.88 105 ALA A N 1
ATOM 832 C CA . ALA A 1 105 ? -9.656 6.152 3.506 1 98.88 105 ALA A CA 1
ATOM 833 C C . ALA A 1 105 ? -10.039 6.121 2.029 1 98.88 105 ALA A C 1
ATOM 835 O O . ALA A 1 105 ? -9.523 6.906 1.232 1 98.88 105 ALA A O 1
ATOM 836 N N . ALA A 1 106 ? -10.844 5.234 1.633 1 98.81 106 ALA A N 1
ATOM 837 C CA . ALA A 1 106 ? -11.445 5.098 0.309 1 98.81 106 ALA A CA 1
ATOM 838 C C . ALA A 1 106 ? -12.938 4.793 0.411 1 98.81 106 ALA A C 1
ATOM 840 O O . ALA A 1 106 ? -13.328 3.816 1.052 1 98.81 106 ALA A O 1
ATOM 841 N N . VAL A 1 107 ? -13.734 5.637 -0.128 1 98.5 107 VAL A N 1
ATOM 842 C CA . VAL A 1 107 ? -15.18 5.52 -0.031 1 98.5 107 VAL A CA 1
ATOM 843 C C . VAL A 1 107 ? -15.812 5.73 -1.407 1 98.5 107 VAL A C 1
ATOM 845 O O . VAL A 1 107 ? -15.188 6.309 -2.301 1 98.5 107 VAL A O 1
ATOM 848 N N . PRO A 1 108 ? -17.016 5.262 -1.639 1 97.88 108 PRO A N 1
ATOM 849 C CA . PRO A 1 108 ? -17.609 5.289 -2.979 1 97.88 108 PRO A CA 1
ATOM 850 C C . PRO A 1 108 ? -18.078 6.684 -3.385 1 97.88 108 PRO A C 1
ATOM 852 O O . PRO A 1 108 ? -18.156 6.988 -4.578 1 97.88 108 PRO A O 1
ATOM 855 N N . ASP A 1 109 ? -18.469 7.5 -2.33 1 97.75 109 ASP A N 1
ATOM 856 C CA . ASP A 1 109 ? -19.062 8.789 -2.68 1 97.75 109 ASP A CA 1
ATOM 857 C C . ASP A 1 109 ? -18.984 9.758 -1.505 1 97.75 109 ASP A C 1
ATOM 859 O O . ASP A 1 109 ? -18.469 9.422 -0.439 1 97.75 109 ASP A O 1
ATOM 863 N N . MET A 1 110 ? -19.516 10.938 -1.778 1 98.12 110 MET A N 1
ATOM 864 C CA . MET A 1 110 ? -19.453 12.016 -0.801 1 98.12 110 MET A CA 1
ATOM 865 C C . MET A 1 110 ? -20.281 11.688 0.438 1 98.12 110 MET A C 1
ATOM 867 O O . MET A 1 110 ? -19.891 12.039 1.556 1 98.12 110 MET A O 1
ATOM 871 N N . ALA A 1 111 ? -21.375 11.047 0.217 1 98.44 111 ALA A N 1
ATOM 872 C CA . ALA A 1 111 ? -22.219 10.688 1.344 1 98.44 111 ALA A CA 1
ATOM 873 C C . ALA A 1 111 ? -21.5 9.766 2.314 1 98.44 111 ALA A C 1
ATOM 875 O O . ALA A 1 111 ? -21.5 10 3.525 1 98.44 111 ALA A O 1
ATOM 876 N N . LYS A 1 112 ? -20.891 8.734 1.829 1 98.25 112 LYS A N 1
ATOM 877 C CA . LYS A 1 112 ? -20.141 7.793 2.666 1 98.25 112 LYS A CA 1
ATOM 878 C C . LYS A 1 112 ? -18.922 8.453 3.287 1 98.25 112 LYS A C 1
ATOM 880 O O . LYS A 1 112 ? -18.531 8.125 4.41 1 98.25 112 LYS A O 1
ATOM 885 N N . MET A 1 113 ? -18.328 9.414 2.564 1 98.69 113 MET A N 1
ATOM 886 C CA . MET A 1 113 ? -17.234 10.195 3.133 1 98.69 113 MET A CA 1
ATOM 887 C C . MET A 1 113 ? -17.688 10.969 4.359 1 98.69 113 MET A C 1
ATOM 889 O O . MET A 1 113 ? -17.062 10.898 5.418 1 98.69 113 MET A O 1
ATOM 893 N N . ARG A 1 114 ? -18.781 11.688 4.16 1 98.5 114 ARG A N 1
ATOM 894 C CA . ARG A 1 114 ? -19.328 12.477 5.258 1 98.5 114 ARG A CA 1
ATOM 895 C C . ARG A 1 114 ? -19.656 11.594 6.457 1 98.5 114 ARG A C 1
ATOM 897 O O . ARG A 1 114 ? -19.328 11.938 7.594 1 98.5 114 ARG A O 1
ATOM 904 N N . MET A 1 115 ? -20.219 10.461 6.207 1 98.56 115 MET A N 1
ATOM 905 C CA . MET A 1 115 ? -20.594 9.547 7.281 1 98.56 115 MET A CA 1
ATOM 906 C C . MET A 1 115 ? -19.375 9.047 8.031 1 98.56 115 MET A C 1
ATOM 908 O O . MET A 1 115 ? -19.375 8.961 9.258 1 98.56 115 MET A O 1
ATOM 912 N N . LEU A 1 116 ? -18.391 8.68 7.305 1 98.69 116 LEU A N 1
ATOM 913 C CA . LEU A 1 116 ? -17.141 8.227 7.922 1 98.69 116 LEU A CA 1
ATOM 914 C C . LEU A 1 116 ? -16.547 9.312 8.812 1 98.69 116 LEU A C 1
ATOM 916 O O . LEU A 1 116 ? -16.172 9.039 9.953 1 98.69 116 LEU A O 1
ATOM 920 N N . ILE A 1 117 ? -16.453 10.547 8.273 1 98.62 117 ILE A N 1
ATOM 921 C CA . ILE A 1 117 ? -15.898 11.672 9.016 1 98.62 117 ILE A CA 1
ATOM 922 C C . ILE A 1 117 ? -16.703 11.914 10.289 1 98.62 117 ILE A C 1
ATOM 924 O O . ILE A 1 117 ? -16.141 12.086 11.367 1 98.62 117 ILE A O 1
ATOM 928 N N . ASP A 1 118 ? -18.047 11.836 10.125 1 98.62 118 ASP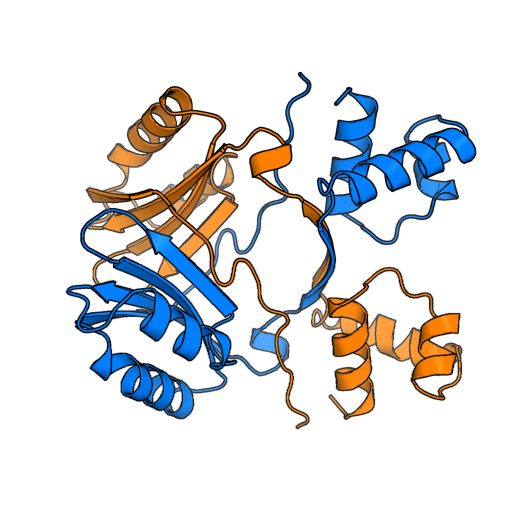 A N 1
ATOM 929 C CA . ASP A 1 118 ? -18.922 12.023 11.273 1 98.62 118 ASP A CA 1
ATOM 930 C C . ASP A 1 118 ? -18.625 10.992 12.367 1 98.62 118 ASP A C 1
ATOM 932 O O . ASP A 1 118 ? -18.594 11.336 13.547 1 98.62 118 ASP A O 1
ATOM 936 N N . ARG A 1 119 ? -18.406 9.797 11.992 1 98.44 119 ARG A N 1
ATOM 937 C CA . ARG A 1 119 ? -18.188 8.711 12.945 1 98.44 119 ARG A CA 1
ATOM 938 C C . ARG A 1 119 ? -16.828 8.852 13.625 1 98.44 119 ARG A C 1
ATOM 940 O O . ARG A 1 119 ? -16.609 8.281 14.695 1 98.44 119 ARG A O 1
ATOM 947 N N . LEU A 1 120 ? -15.953 9.648 13.039 1 98.69 120 LEU A N 1
ATOM 948 C CA . LEU A 1 120 ? -14.609 9.805 13.586 1 98.69 120 LEU A CA 1
ATOM 949 C C . LEU A 1 120 ? -14.523 11.039 14.484 1 98.69 120 LEU A C 1
ATOM 951 O O . LEU A 1 120 ? -13.578 11.188 15.258 1 98.69 120 LEU A O 1
ATOM 955 N N . MET A 1 121 ? -15.492 11.914 14.461 1 98.31 121 MET A N 1
ATOM 956 C CA . MET A 1 121 ? -15.477 13.211 15.141 1 98.31 121 MET A CA 1
ATOM 957 C C . MET A 1 121 ? -15.305 13.031 16.641 1 98.31 121 MET A C 1
ATOM 959 O O . MET A 1 121 ? -14.641 13.844 17.297 1 98.31 121 MET A O 1
ATOM 963 N N . PRO A 1 122 ? -15.859 11.977 17.281 1 98.38 122 PRO A N 1
ATOM 964 C CA . PRO A 1 122 ? -15.742 11.82 18.734 1 98.38 122 PRO A CA 1
ATOM 965 C C . PRO A 1 122 ? -14.297 11.578 19.172 1 98.38 122 PRO A C 1
ATOM 967 O O . PRO A 1 122 ? -14.008 11.633 20.375 1 98.38 122 PRO A O 1
ATOM 970 N N . PHE A 1 123 ? -13.445 11.367 18.312 1 98.56 123 PHE A N 1
ATOM 971 C CA . PHE A 1 123 ? -12.133 10.883 18.719 1 98.56 123 PHE A CA 1
ATOM 972 C C . PHE A 1 123 ? -11.125 12.031 18.75 1 98.56 123 PHE A C 1
ATOM 974 O O . PHE A 1 123 ? -10.023 11.875 19.297 1 98.56 123 PHE A O 1
ATOM 981 N N . GLY A 1 124 ? -11.445 13.164 18.188 1 98.25 124 GLY A N 1
ATOM 982 C CA . GLY A 1 124 ? -10.547 14.305 18.203 1 98.25 124 GLY A CA 1
ATOM 983 C C . GLY A 1 124 ? -10.867 15.336 17.141 1 98.25 124 GLY A C 1
ATOM 984 O O . GLY A 1 124 ? -11.984 15.375 16.625 1 98.25 124 GLY A O 1
ATOM 985 N N . THR A 1 125 ? -9.961 16.266 16.938 1 98.19 125 THR A N 1
ATOM 986 C CA . THR A 1 125 ? -10.086 17.25 15.875 1 98.19 125 THR A CA 1
ATOM 987 C C . THR A 1 125 ? -9.617 16.672 14.539 1 98.19 125 THR A C 1
ATOM 989 O O . THR A 1 125 ? -8.516 16.125 14.453 1 98.19 125 THR A O 1
ATOM 992 N N . LEU A 1 126 ? -10.469 16.797 13.539 1 98.06 126 LEU A N 1
ATOM 993 C CA . LEU A 1 126 ? -10.172 16.156 12.266 1 98.06 126 LEU A CA 1
ATOM 994 C C . LEU A 1 126 ? -9.703 17.188 11.234 1 98.06 126 LEU A C 1
ATOM 996 O O . LEU A 1 126 ? -10.25 18.297 11.164 1 98.06 126 LEU A O 1
ATOM 1000 N N . THR A 1 127 ? -8.672 16.844 10.531 1 97.5 127 THR A N 1
ATOM 1001 C CA . THR A 1 127 ? -8.305 17.5 9.281 1 97.5 127 THR A CA 1
ATOM 1002 C C . THR A 1 127 ? -8.383 16.516 8.117 1 97.5 127 THR A C 1
ATOM 1004 O O . THR A 1 127 ? -7.777 15.445 8.164 1 97.5 127 THR A O 1
ATOM 1007 N N . THR A 1 128 ? -9.172 16.844 7.133 1 98 128 THR A N 1
ATOM 1008 C CA . THR A 1 128 ? -9.398 15.93 6.012 1 98 128 THR A CA 1
ATOM 1009 C C . THR A 1 128 ? -8.836 16.516 4.719 1 98 128 THR A C 1
ATOM 1011 O O . THR A 1 128 ? -8.945 17.719 4.477 1 98 128 THR A O 1
ATOM 1014 N N . SER A 1 129 ? -8.188 15.75 3.934 1 98.56 129 SER A N 1
ATOM 1015 C CA . SER A 1 129 ? -7.629 16.125 2.639 1 98.56 129 SER A CA 1
ATOM 1016 C C . SER A 1 129 ? -7.98 15.102 1.567 1 98.56 129 SER A C 1
ATOM 1018 O O . SER A 1 129 ? -7.555 13.945 1.641 1 98.56 129 SER A O 1
ATOM 1020 N N . VAL A 1 130 ? -8.773 15.531 0.616 1 98.75 130 VAL A N 1
ATOM 1021 C CA . VAL A 1 130 ? -9.117 14.633 -0.477 1 98.75 130 VAL A CA 1
ATOM 1022 C C . VAL A 1 130 ? -7.934 14.484 -1.424 1 98.75 130 VAL A C 1
ATOM 1024 O O . VAL A 1 130 ? -7.266 15.461 -1.752 1 98.75 130 VAL A O 1
ATOM 1027 N N . ILE A 1 131 ? -7.672 13.289 -1.844 1 98.81 131 ILE A N 1
ATOM 1028 C CA . ILE A 1 131 ? -6.594 13.016 -2.785 1 98.81 131 ILE A CA 1
ATOM 1029 C C . ILE A 1 131 ? -7.035 13.391 -4.199 1 98.81 131 ILE A C 1
ATOM 1031 O O . ILE A 1 131 ? -8.039 12.883 -4.695 1 98.81 131 ILE A O 1
ATOM 1035 N N . LEU A 1 132 ? -6.277 14.273 -4.77 1 98.31 132 LEU A N 1
ATOM 1036 C CA . LEU A 1 132 ? -6.57 14.734 -6.121 1 98.31 132 LEU A CA 1
ATOM 1037 C C . LEU A 1 132 ? -5.848 13.883 -7.156 1 98.31 132 LEU A C 1
ATOM 1039 O O . LEU A 1 132 ? -6.371 13.641 -8.25 1 98.31 132 LEU A O 1
ATOM 1043 N N . ALA A 1 133 ? -4.688 13.477 -6.875 1 97.81 133 ALA A N 1
ATOM 1044 C CA . ALA A 1 133 ? -3.818 12.664 -7.719 1 97.81 133 ALA A CA 1
ATOM 1045 C C . ALA A 1 133 ? -2.766 11.938 -6.883 1 97.81 133 ALA A C 1
ATOM 1047 O O . ALA A 1 133 ? -2.42 12.383 -5.785 1 97.81 133 ALA A O 1
ATOM 1048 N N . SER A 1 134 ? -2.361 10.844 -7.383 1 98.38 134 SER A N 1
ATOM 1049 C CA . SER A 1 134 ? -1.311 10.078 -6.715 1 98.38 134 SER A CA 1
ATOM 1050 C C . SER A 1 134 ? -0.126 9.844 -7.645 1 98.38 134 SER A C 1
ATOM 1052 O O . SER A 1 134 ? -0.011 8.773 -8.25 1 98.38 134 SER A O 1
ATOM 1054 N N . PRO A 1 135 ? 0.804 10.836 -7.723 1 98.44 135 PRO A N 1
ATOM 1055 C CA . PRO A 1 135 ? 1.978 10.633 -8.57 1 98.44 135 PRO A CA 1
ATOM 1056 C C . PRO A 1 135 ? 2.723 9.336 -8.242 1 98.44 135 PRO A C 1
ATOM 1058 O O . PRO A 1 135 ? 3.314 8.719 -9.133 1 98.44 135 PRO A O 1
ATOM 1061 N N . ILE A 1 136 ? 2.732 8.945 -7.016 1 98.44 136 ILE A N 1
ATOM 1062 C CA . ILE A 1 136 ? 3.254 7.656 -6.562 1 98.44 136 ILE A CA 1
ATOM 1063 C C . ILE A 1 136 ? 2.221 6.969 -5.672 1 98.44 136 ILE A C 1
ATOM 1065 O O . ILE A 1 136 ? 2.24 7.133 -4.449 1 98.44 136 ILE A O 1
ATOM 1069 N N . PRO A 1 137 ? 1.398 6.223 -6.234 1 97.75 137 PRO A N 1
ATOM 1070 C CA . PRO A 1 137 ? 0.413 5.512 -5.418 1 97.75 137 PRO A CA 1
ATOM 1071 C C . PRO A 1 137 ? 1.039 4.418 -4.559 1 97.75 137 PRO A C 1
ATOM 1073 O O . PRO A 1 137 ? 0.537 4.117 -3.471 1 97.75 137 PRO A O 1
ATOM 1076 N N . HIS A 1 138 ? 2.037 3.877 -5.086 1 96.56 138 HIS A N 1
ATOM 1077 C CA . HIS A 1 138 ? 2.854 2.832 -4.477 1 96.56 138 HIS A CA 1
ATOM 1078 C C . HIS A 1 138 ? 4.215 2.732 -5.152 1 96.56 138 HIS A C 1
ATOM 1080 O O . HIS A 1 138 ? 4.32 2.871 -6.371 1 96.56 138 HIS A O 1
ATOM 1086 N N . ARG A 1 139 ? 5.27 2.451 -4.328 1 97.94 139 ARG A N 1
ATOM 1087 C CA . ARG A 1 139 ? 6.598 2.225 -4.887 1 97.94 139 ARG A CA 1
ATOM 1088 C C . ARG A 1 139 ? 7.164 0.888 -4.422 1 97.94 139 ARG A C 1
ATOM 1090 O O . ARG A 1 139 ? 7.074 0.546 -3.242 1 97.94 139 ARG A O 1
ATOM 1097 N N . HIS A 1 140 ? 7.676 0.114 -5.391 1 97.69 140 HIS A N 1
ATOM 1098 C CA . HIS A 1 140 ? 8.484 -1.03 -4.992 1 97.69 140 HIS A CA 1
ATOM 1099 C C . HIS A 1 140 ? 9.719 -0.586 -4.211 1 97.69 140 HIS A C 1
ATOM 1101 O O . HIS A 1 140 ? 10.477 0.272 -4.672 1 97.69 140 HIS A O 1
ATOM 1107 N N . VAL A 1 141 ? 9.898 -1.151 -3.102 1 96 141 VAL A N 1
ATOM 1108 C CA . VAL A 1 141 ? 10.969 -0.652 -2.242 1 96 141 VAL A CA 1
ATOM 1109 C C . VAL A 1 141 ? 12.312 -1.212 -2.709 1 96 141 VAL A C 1
ATOM 1111 O O . VAL A 1 141 ? 12.398 -2.375 -3.111 1 96 141 VAL A O 1
ATOM 1114 N N . LYS A 1 142 ? 13.258 -0.366 -2.637 1 93.75 142 LYS A N 1
ATOM 1115 C CA . LYS A 1 142 ? 14.625 -0.778 -2.926 1 93.75 142 LYS A CA 1
ATOM 1116 C C . LYS A 1 142 ? 15.297 -1.37 -1.688 1 93.75 142 LYS A C 1
ATOM 1118 O O . LYS A 1 142 ? 15.266 -0.769 -0.612 1 93.75 142 LYS A O 1
ATOM 1123 N N . ILE A 1 143 ? 15.844 -2.498 -1.853 1 94.81 143 ILE A N 1
ATOM 1124 C CA . ILE A 1 143 ? 16.484 -3.205 -0.747 1 94.81 143 ILE A CA 1
ATOM 1125 C C . ILE A 1 143 ? 18 -3.205 -0.94 1 94.81 143 ILE A C 1
ATOM 1127 O O . ILE A 1 143 ? 18.5 -3.488 -2.033 1 94.81 143 ILE A O 1
ATOM 1131 N N . GLU A 1 144 ? 18.641 -2.795 0.073 1 89.88 144 GLU A N 1
ATOM 1132 C CA . GLU A 1 144 ? 20.094 -2.787 0.013 1 89.88 144 GLU A CA 1
ATOM 1133 C C . GLU A 1 144 ? 20.688 -4.039 0.657 1 89.88 144 GLU A C 1
ATOM 1135 O O . GLU A 1 144 ? 20.141 -4.543 1.646 1 89.88 144 GLU A O 1
ATOM 1140 N N . VAL A 1 145 ? 21.719 -4.574 0.034 1 84.75 145 VAL A N 1
ATOM 1141 C CA . VAL A 1 145 ? 22.406 -5.754 0.55 1 84.75 145 VAL A CA 1
ATOM 1142 C C . VAL A 1 145 ? 23.188 -5.391 1.813 1 84.75 145 VAL A C 1
ATOM 1144 O O . VAL A 1 145 ? 23.781 -4.312 1.897 1 84.75 145 VAL A O 1
ATOM 1147 N N . GLU A 1 146 ? 23.031 -6.156 2.908 1 67.94 146 GLU A N 1
ATOM 1148 C CA . GLU A 1 146 ? 23.922 -6.008 4.066 1 67.94 146 GLU A CA 1
ATOM 1149 C C . GLU A 1 146 ? 25.328 -6.48 3.75 1 67.94 146 GLU A C 1
ATOM 1151 O O . GLU A 1 146 ? 25.516 -7.426 2.984 1 67.94 146 GLU A O 1
ATOM 1156 N N . MET B 1 1 ? -19.234 -5.586 -12.711 1 89.06 1 MET B N 1
ATOM 1157 C CA . MET B 1 1 ? -18.578 -6.707 -12.039 1 89.06 1 MET B CA 1
ATOM 1158 C C . MET B 1 1 ? -19.594 -7.551 -11.273 1 89.06 1 MET B C 1
ATOM 1160 O O . MET B 1 1 ? -20.422 -7.012 -10.531 1 89.06 1 MET B O 1
ATOM 1164 N N . ASP B 1 2 ? -19.625 -8.75 -11.461 1 93.94 2 ASP B N 1
ATOM 1165 C CA . ASP B 1 2 ? -20.594 -9.602 -10.789 1 93.94 2 ASP B CA 1
ATOM 1166 C C . ASP B 1 2 ? -20 -10.219 -9.523 1 93.94 2 ASP B C 1
ATOM 1168 O O . ASP B 1 2 ? -18.891 -9.883 -9.125 1 93.94 2 ASP B O 1
ATOM 1172 N N . ILE B 1 3 ? -20.812 -11.039 -8.914 1 95.94 3 ILE B N 1
ATOM 1173 C CA . ILE B 1 3 ? -20.484 -11.586 -7.598 1 95.94 3 ILE B CA 1
ATOM 1174 C C . ILE B 1 3 ? -19.25 -12.484 -7.707 1 95.94 3 ILE B C 1
ATOM 1176 O O . ILE B 1 3 ? -18.438 -12.547 -6.785 1 95.94 3 ILE B O 1
ATOM 1180 N N . ILE B 1 4 ? -19.109 -13.141 -8.789 1 96.81 4 ILE B N 1
ATOM 1181 C CA . ILE B 1 4 ? -17.969 -14.039 -8.984 1 96.81 4 ILE B CA 1
ATOM 1182 C C . ILE B 1 4 ? -16.672 -13.234 -9.078 1 96.81 4 ILE B C 1
ATOM 1184 O O . ILE B 1 4 ? -15.664 -13.617 -8.492 1 96.81 4 ILE B O 1
ATOM 1188 N N . ASP B 1 5 ? -16.703 -12.148 -9.875 1 97.44 5 ASP B N 1
ATOM 1189 C CA . ASP B 1 5 ? -15.547 -11.266 -9.969 1 97.44 5 ASP B CA 1
ATOM 1190 C C . ASP B 1 5 ? -15.125 -10.781 -8.578 1 97.44 5 ASP B C 1
ATOM 1192 O O . ASP B 1 5 ? -13.93 -10.75 -8.266 1 97.44 5 ASP B O 1
ATOM 1196 N N . VAL B 1 6 ? -16.094 -10.43 -7.781 1 97.56 6 VAL B N 1
ATOM 1197 C CA . VAL B 1 6 ? -15.828 -9.914 -6.441 1 97.56 6 VAL B CA 1
ATOM 1198 C C . VAL B 1 6 ? -15.156 -10.992 -5.594 1 97.56 6 VAL B C 1
ATOM 1200 O O . VAL B 1 6 ? -14.156 -10.727 -4.922 1 97.56 6 VAL B O 1
ATOM 1203 N N . LYS B 1 7 ? -15.695 -12.141 -5.66 1 97.62 7 LYS B N 1
ATOM 1204 C CA . LYS B 1 7 ? -15.117 -13.25 -4.906 1 97.62 7 LYS B CA 1
ATOM 1205 C C . LYS B 1 7 ? -13.695 -13.547 -5.371 1 97.62 7 LYS B C 1
ATOM 1207 O O . LYS B 1 7 ? -12.812 -13.828 -4.555 1 97.62 7 LYS B O 1
ATOM 1212 N N . LEU B 1 8 ? -13.508 -13.516 -6.648 1 98.19 8 LEU B N 1
ATOM 1213 C CA . LEU B 1 8 ? -12.195 -13.734 -7.238 1 98.19 8 LEU B CA 1
ATOM 1214 C C . LEU B 1 8 ? -11.188 -12.711 -6.715 1 98.19 8 LEU B C 1
ATOM 1216 O O . LEU B 1 8 ? -10.078 -13.07 -6.312 1 98.19 8 LEU B O 1
ATOM 1220 N N . LEU B 1 9 ? -11.57 -11.508 -6.688 1 98.38 9 LEU B N 1
ATOM 1221 C CA . LEU B 1 9 ? -10.703 -10.422 -6.223 1 98.38 9 LEU B CA 1
ATOM 1222 C C . LEU B 1 9 ? -10.398 -10.57 -4.738 1 98.38 9 LEU B C 1
ATOM 1224 O O . LEU B 1 9 ? -9.281 -10.289 -4.297 1 98.38 9 LEU B O 1
ATOM 1228 N N . GLU B 1 10 ? -11.406 -10.977 -3.979 1 98 10 GLU B N 1
ATOM 1229 C CA . GLU B 1 10 ? -11.203 -11.211 -2.553 1 98 10 GLU B CA 1
ATOM 1230 C C . GLU B 1 10 ? -10.156 -12.297 -2.314 1 98 10 GLU B C 1
ATOM 1232 O O . GLU B 1 10 ? -9.258 -12.133 -1.484 1 98 10 GLU B O 1
ATOM 1237 N N . LEU B 1 11 ? -10.242 -13.344 -3.02 1 98.38 11 LEU B N 1
ATOM 1238 C CA . LEU B 1 11 ? -9.297 -14.453 -2.898 1 98.38 11 LEU B CA 1
ATOM 1239 C C . LEU B 1 11 ? -7.895 -14.016 -3.305 1 98.38 11 LEU B C 1
ATOM 1241 O O . LEU B 1 11 ? -6.922 -14.32 -2.609 1 98.38 11 LEU B O 1
ATOM 1245 N N . LEU B 1 12 ? -7.809 -13.242 -4.348 1 98.56 12 LEU B N 1
ATOM 1246 C CA . LEU B 1 12 ? -6.512 -12.867 -4.898 1 98.56 12 LEU B CA 1
ATOM 1247 C C . LEU B 1 12 ? -5.844 -11.805 -4.039 1 98.56 12 LEU B C 1
ATOM 1249 O O . LEU B 1 12 ? -4.613 -11.742 -3.963 1 98.56 12 LEU B O 1
ATOM 1253 N N . GLN B 1 13 ? -6.641 -10.93 -3.416 1 98.5 13 GLN B N 1
ATOM 1254 C CA . GLN B 1 13 ? -6.059 -10 -2.459 1 98.5 13 GLN B CA 1
ATOM 1255 C C . GLN B 1 13 ? -5.391 -10.742 -1.304 1 98.5 13 GLN B C 1
ATOM 1257 O O . GLN B 1 13 ? -4.344 -10.312 -0.809 1 98.5 13 GLN B O 1
ATOM 1262 N N . ARG B 1 14 ? -5.957 -11.836 -0.955 1 97.62 14 ARG B N 1
ATOM 1263 C CA . ARG B 1 14 ? -5.457 -12.617 0.172 1 97.62 14 ARG B CA 1
ATOM 1264 C C . ARG B 1 14 ? -4.262 -13.469 -0.243 1 97.62 14 ARG B C 1
ATOM 1266 O O . ARG B 1 14 ? -3.357 -13.711 0.559 1 97.62 14 ARG B O 1
ATOM 1273 N N . ASN B 1 15 ? -4.332 -13.938 -1.446 1 98.19 15 ASN B N 1
ATOM 1274 C CA . ASN B 1 15 ? -3.275 -14.758 -2.029 1 98.19 15 ASN B CA 1
ATOM 1275 C C . ASN B 1 15 ? -3.268 -14.656 -3.553 1 98.19 15 ASN B C 1
ATOM 1277 O O . ASN B 1 15 ? -4 -15.383 -4.23 1 98.19 15 ASN B O 1
ATOM 1281 N N . SER B 1 16 ? -2.346 -13.938 -4.023 1 98.12 16 SER B N 1
ATOM 1282 C CA . SER B 1 16 ? -2.309 -13.672 -5.461 1 98.12 16 SER B CA 1
ATOM 1283 C C . SER B 1 16 ? -1.664 -14.828 -6.215 1 98.12 16 SER B C 1
ATOM 1285 O O . SER B 1 16 ? -1.669 -14.852 -7.449 1 98.12 16 SER B O 1
ATOM 1287 N N . ARG B 1 17 ? -1.151 -15.773 -5.547 1 97.75 17 ARG B N 1
ATOM 1288 C CA . ARG B 1 17 ? -0.444 -16.875 -6.195 1 97.75 17 ARG B CA 1
ATOM 1289 C C . ARG B 1 17 ? -1.382 -18.047 -6.465 1 97.75 17 ARG B C 1
ATOM 1291 O O . ARG B 1 17 ? -0.973 -19.047 -7.047 1 97.75 17 ARG B O 1
ATOM 1298 N N . MET B 1 18 ? -2.602 -17.938 -6 1 97.88 18 MET B N 1
ATOM 1299 C CA . MET B 1 18 ? -3.539 -19.016 -6.285 1 97.88 18 MET B CA 1
ATOM 1300 C C . MET B 1 18 ? -3.59 -19.312 -7.777 1 97.88 18 MET B C 1
ATOM 1302 O O . MET B 1 18 ? -3.668 -18.406 -8.594 1 97.88 18 MET B O 1
ATOM 1306 N N . THR B 1 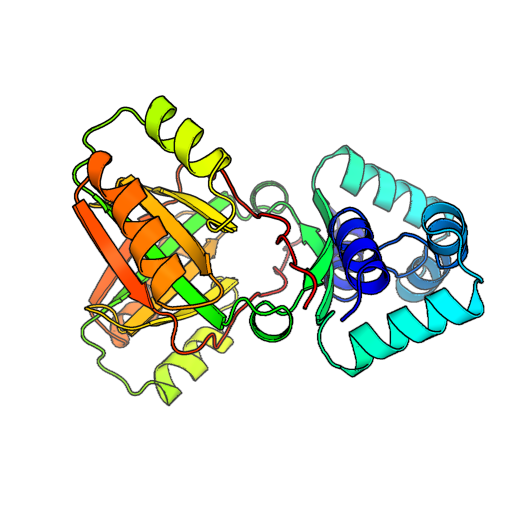19 ? -3.564 -20.578 -8.125 1 97.38 19 THR B N 1
ATOM 1307 C CA . THR B 1 19 ? -3.592 -21 -9.523 1 97.38 19 THR B CA 1
ATOM 1308 C C . THR B 1 19 ? -5.02 -20.969 -10.062 1 97.38 19 THR B C 1
ATOM 1310 O O . THR B 1 19 ? -5.98 -20.922 -9.297 1 97.38 19 THR B O 1
ATOM 1313 N N . VAL B 1 20 ? -5.035 -21.016 -11.352 1 98 20 VAL B N 1
ATOM 1314 C CA . VAL B 1 20 ? -6.336 -21.109 -12.008 1 98 20 VAL B CA 1
ATOM 1315 C C . VAL B 1 20 ? -7.07 -22.359 -11.516 1 98 20 VAL B C 1
ATOM 1317 O O . VAL B 1 20 ? -8.281 -22.328 -11.281 1 98 20 VAL B O 1
ATOM 1320 N N . SER B 1 21 ? -6.348 -23.406 -11.305 1 98.19 21 SER B N 1
ATOM 1321 C CA . SER B 1 21 ? -6.941 -24.656 -10.836 1 98.19 21 SER B CA 1
ATOM 1322 C C . SER B 1 21 ? -7.523 -24.5 -9.438 1 98.19 21 SER B C 1
ATOM 1324 O O . SER B 1 21 ? -8.641 -24.953 -9.172 1 98.19 21 SER B O 1
ATOM 1326 N N . GLU B 1 22 ? -6.836 -23.938 -8.547 1 98.25 22 GLU B N 1
ATOM 1327 C CA . GLU B 1 22 ? -7.316 -23.703 -7.191 1 98.25 22 GLU B CA 1
ATOM 1328 C C . GLU B 1 22 ? -8.539 -22.781 -7.195 1 98.25 22 GLU B C 1
ATOM 1330 O O . GLU B 1 22 ? -9.531 -23.062 -6.512 1 98.25 22 GLU B O 1
ATOM 1335 N N . LEU B 1 23 ? -8.453 -21.719 -7.953 1 98.62 23 LEU B N 1
ATOM 1336 C CA . LEU B 1 23 ? -9.555 -20.766 -8.039 1 98.62 23 LEU B CA 1
ATOM 1337 C C . LEU B 1 23 ? -10.805 -21.438 -8.617 1 98.62 23 LEU B C 1
ATOM 1339 O O . LEU B 1 23 ? -11.914 -21.172 -8.164 1 98.62 23 LEU B O 1
ATOM 1343 N N . SER B 1 24 ? -10.531 -22.219 -9.641 1 98.62 24 SER B N 1
ATOM 1344 C CA . SER B 1 24 ? -11.625 -22.953 -10.258 1 98.62 24 SER B CA 1
ATOM 1345 C C . SER B 1 24 ? -12.359 -23.797 -9.227 1 98.62 24 SER B C 1
ATOM 1347 O O . SER B 1 24 ? -13.594 -23.781 -9.172 1 98.62 24 SER B O 1
ATOM 1349 N N . LYS B 1 25 ? -11.688 -24.5 -8.414 1 98.44 25 LYS B N 1
ATOM 1350 C CA . LYS B 1 25 ? -12.273 -25.344 -7.367 1 98.44 25 LYS B CA 1
ATOM 1351 C C . LYS B 1 25 ? -13.008 -24.5 -6.328 1 98.44 25 LYS B C 1
ATOM 1353 O O . LYS B 1 25 ? -14.148 -24.781 -5.98 1 98.44 25 LYS B O 1
ATOM 1358 N N . ARG B 1 26 ? -12.43 -23.438 -5.879 1 97.75 26 ARG B N 1
ATOM 1359 C CA . ARG B 1 26 ? -12.977 -22.609 -4.809 1 97.75 26 ARG B CA 1
ATOM 1360 C C . ARG B 1 26 ? -14.234 -21.875 -5.27 1 97.75 26 ARG B C 1
ATOM 1362 O O . ARG B 1 26 ? -15.133 -21.625 -4.473 1 97.75 26 ARG B O 1
ATOM 1369 N N . LEU B 1 27 ? -14.25 -21.562 -6.504 1 98.06 27 LEU B N 1
ATOM 1370 C CA . LEU B 1 27 ? -15.344 -20.75 -7.02 1 98.06 27 LEU B CA 1
ATOM 1371 C C . LEU B 1 27 ? -16.375 -21.609 -7.734 1 98.06 27 LEU B C 1
ATOM 1373 O O . LEU B 1 27 ? -17.422 -21.109 -8.172 1 98.06 27 LEU B O 1
ATOM 1377 N N . ALA B 1 28 ? -16.031 -22.875 -7.898 1 98 28 ALA B N 1
ATOM 1378 C CA . ALA B 1 28 ? -16.906 -23.812 -8.617 1 98 28 ALA B CA 1
ATOM 1379 C C . ALA B 1 28 ? -17.141 -23.328 -10.047 1 98 28 ALA B C 1
ATOM 1381 O O . ALA B 1 28 ? -18.281 -23.266 -10.5 1 98 28 ALA B O 1
ATOM 1382 N N . LEU B 1 29 ? -16.125 -22.984 -10.727 1 98.12 29 LEU B N 1
ATOM 1383 C CA . LEU B 1 29 ? -16.109 -22.578 -12.125 1 98.12 29 LEU B CA 1
ATOM 1384 C C . LEU B 1 29 ? -15.141 -23.422 -12.938 1 98.12 29 LEU B C 1
ATOM 1386 O O . LEU B 1 29 ? -14.234 -24.031 -12.383 1 98.12 29 LEU B O 1
ATOM 1390 N N . SER B 1 30 ? -15.406 -23.422 -14.242 1 98.31 30 SER B N 1
ATOM 1391 C CA . SER B 1 30 ? -14.438 -24.078 -15.109 1 98.31 30 SER B CA 1
ATOM 1392 C C . SER B 1 30 ? -13.133 -23.281 -15.18 1 98.31 30 SER B C 1
ATOM 1394 O O . SER B 1 30 ? -13.125 -22.062 -14.977 1 98.31 30 SER B O 1
ATOM 1396 N N . ARG B 1 31 ? -12.039 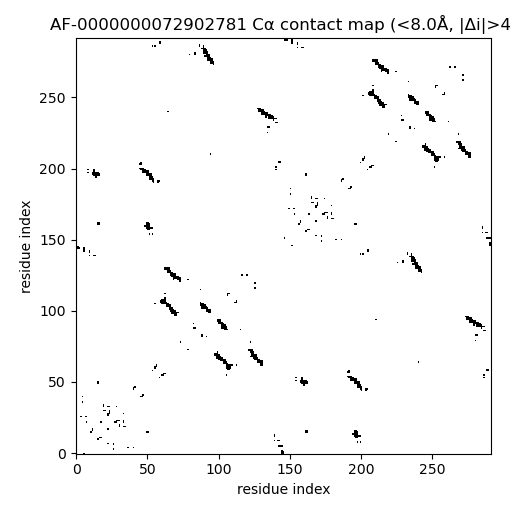-24 -15.461 1 98.5 31 ARG B N 1
ATOM 1397 C CA . ARG B 1 31 ? -10.734 -23.359 -15.57 1 98.5 31 ARG B CA 1
ATOM 1398 C C . ARG B 1 31 ? -10.742 -22.281 -16.656 1 98.5 31 ARG B C 1
ATOM 1400 O O . ARG B 1 31 ? -10.242 -21.172 -16.438 1 98.5 31 ARG B O 1
ATOM 1407 N N . PRO B 1 32 ? -11.383 -22.5 -17.828 1 98.44 32 PRO B N 1
ATOM 1408 C CA . PRO B 1 32 ? -11.453 -21.453 -18.844 1 98.44 32 PRO B CA 1
ATOM 1409 C C . PRO B 1 32 ? -12.227 -20.219 -18.375 1 98.44 32 PRO B C 1
ATOM 1411 O O . PRO B 1 32 ? -11.852 -19.094 -18.688 1 98.44 32 PRO B O 1
ATOM 1414 N N . SER B 1 33 ? -13.234 -20.422 -17.641 1 98.25 33 SER B N 1
ATOM 1415 C CA . SER B 1 33 ? -14.016 -19.312 -17.125 1 98.25 33 SER B CA 1
ATOM 1416 C C . SER B 1 33 ? -13.188 -18.453 -16.172 1 98.25 33 SER B C 1
ATOM 1418 O O . SER B 1 33 ? -13.219 -17.234 -16.25 1 98.25 33 SER B O 1
ATOM 1420 N N . VAL B 1 34 ? -12.477 -19.109 -15.242 1 98.56 34 VAL B N 1
ATOM 1421 C CA . VAL B 1 34 ? -11.609 -18.406 -14.305 1 98.56 34 VAL B CA 1
ATOM 1422 C C . VAL B 1 34 ? -10.547 -17.625 -15.078 1 98.56 34 VAL B C 1
ATOM 1424 O O . VAL B 1 34 ? -10.312 -16.438 -14.805 1 98.56 34 VAL B O 1
ATOM 1427 N N . SER B 1 35 ? -9.945 -18.297 -16.047 1 98.38 35 SER B N 1
ATOM 1428 C CA . SER B 1 35 ? -8.883 -17.656 -16.828 1 98.38 35 SER B CA 1
ATOM 1429 C C . SER B 1 35 ? -9.398 -16.438 -17.562 1 98.38 35 SER B C 1
ATOM 1431 O O . SER B 1 35 ? -8.727 -15.398 -17.594 1 98.38 35 SER B O 1
ATOM 1433 N N . GLU B 1 36 ? -10.5 -16.578 -18.109 1 98.38 36 GLU B N 1
ATOM 1434 C CA . GLU B 1 36 ? -11.109 -15.477 -18.844 1 98.38 36 GLU B CA 1
ATOM 1435 C C . GLU B 1 36 ? -11.391 -14.297 -17.922 1 98.38 36 GLU B C 1
ATOM 1437 O O . GLU B 1 36 ? -11.102 -13.148 -18.266 1 98.38 36 GLU B O 1
ATOM 1442 N N . ARG B 1 37 ? -11.93 -14.586 -16.844 1 98.31 37 ARG B N 1
ATOM 1443 C CA . ARG B 1 37 ? -12.25 -13.539 -15.875 1 98.31 37 ARG B CA 1
ATOM 1444 C C . ARG B 1 37 ? -10.984 -12.859 -15.359 1 98.31 37 ARG B C 1
ATOM 1446 O O . ARG B 1 37 ? -10.938 -11.633 -15.242 1 98.31 37 ARG B O 1
ATOM 1453 N N . LEU B 1 38 ? -10.023 -13.648 -15.016 1 98.12 38 LEU B N 1
ATOM 1454 C CA . LEU B 1 38 ? -8.75 -13.102 -14.562 1 98.12 38 LEU B CA 1
ATOM 1455 C C . LEU B 1 38 ? -8.156 -12.172 -15.617 1 98.12 38 LEU B C 1
ATOM 1457 O O . LEU B 1 38 ? -7.719 -11.062 -15.297 1 98.12 38 LEU B O 1
ATOM 1461 N N . HIS B 1 39 ? -8.156 -12.633 -16.828 1 97.88 39 HIS B N 1
ATOM 1462 C CA . HIS B 1 39 ? -7.641 -11.836 -17.938 1 97.88 39 HIS B CA 1
ATOM 1463 C C . HIS B 1 39 ? -8.406 -10.523 -18.078 1 97.88 39 HIS B C 1
ATOM 1465 O O . HIS B 1 39 ? -7.805 -9.469 -18.25 1 97.88 39 HIS B O 1
ATOM 1471 N N . ARG B 1 40 ? -9.625 -10.602 -18.016 1 98.12 40 ARG B N 1
ATOM 1472 C CA . ARG B 1 40 ? -10.477 -9.422 -18.156 1 98.12 40 ARG B CA 1
ATOM 1473 C C . ARG B 1 40 ? -10.203 -8.422 -17.031 1 98.12 40 ARG B C 1
ATOM 1475 O O . ARG B 1 40 ? -10.102 -7.219 -17.266 1 98.12 40 ARG B O 1
ATOM 1482 N N . LEU B 1 41 ? -10.141 -8.938 -15.797 1 98.44 41 LEU B N 1
ATOM 1483 C CA . LEU B 1 41 ? -9.898 -8.086 -14.641 1 98.44 41 LEU B CA 1
ATOM 1484 C C . LEU B 1 41 ? -8.547 -7.395 -14.75 1 98.44 41 LEU B C 1
ATOM 1486 O O . LEU B 1 41 ? -8.406 -6.227 -14.383 1 98.44 41 LEU B O 1
ATOM 1490 N N . GLN B 1 42 ? -7.559 -8.062 -15.266 1 98.25 42 GLN B N 1
ATOM 1491 C CA . GLN B 1 42 ? -6.234 -7.484 -15.477 1 98.25 42 GLN B CA 1
ATOM 1492 C C . GLN B 1 42 ? -6.246 -6.5 -16.641 1 98.25 42 GLN B C 1
ATOM 1494 O O . GLN B 1 42 ? -5.742 -5.379 -16.516 1 98.25 42 GLN B O 1
ATOM 1499 N N . HIS B 1 43 ? -6.848 -6.941 -17.75 1 98.06 43 HIS B N 1
ATOM 1500 C CA . HIS B 1 43 ? -6.898 -6.125 -18.953 1 98.06 43 HIS B CA 1
ATOM 1501 C C . HIS B 1 43 ? -7.625 -4.812 -18.703 1 98.06 43 HIS B C 1
ATOM 1503 O O . HIS B 1 43 ? -7.223 -3.764 -19.219 1 98.06 43 HIS B O 1
ATOM 1509 N N . ASN B 1 44 ? -8.656 -4.891 -17.875 1 97.88 44 ASN B N 1
ATOM 1510 C CA . ASN B 1 44 ? -9.453 -3.707 -17.578 1 97.88 44 ASN B CA 1
ATOM 1511 C C . ASN B 1 44 ? -8.82 -2.869 -16.469 1 97.88 44 ASN B C 1
ATOM 1513 O O . ASN B 1 44 ? -9.359 -1.83 -16.094 1 97.88 44 ASN B O 1
ATOM 1517 N N . GLY B 1 45 ? -7.715 -3.291 -15.922 1 98.12 45 GLY B N 1
ATOM 1518 C CA . GLY B 1 45 ? -6.961 -2.512 -14.953 1 98.12 45 GLY B CA 1
ATOM 1519 C C . GLY B 1 45 ? -7.516 -2.609 -13.539 1 98.12 45 GLY B C 1
ATOM 1520 O O . GLY B 1 45 ? -7.148 -1.822 -12.664 1 98.12 45 GLY B O 1
ATOM 1521 N N . ILE B 1 46 ? -8.477 -3.484 -13.312 1 98.5 46 ILE B N 1
ATOM 1522 C CA . ILE B 1 46 ? -9.016 -3.684 -11.977 1 98.5 46 ILE B CA 1
ATOM 1523 C C . ILE B 1 46 ? -7.934 -4.289 -11.078 1 98.5 46 ILE B C 1
ATOM 1525 O O . ILE B 1 46 ? -7.738 -3.842 -9.945 1 98.5 46 ILE B O 1
ATOM 1529 N N . ILE B 1 47 ? -7.344 -5.348 -11.578 1 98.56 47 ILE B N 1
ATOM 1530 C CA . ILE B 1 47 ? -6.113 -5.82 -10.953 1 98.56 47 ILE B CA 1
ATOM 1531 C C . ILE B 1 47 ? -4.918 -5.062 -11.516 1 98.56 47 ILE B C 1
ATOM 1533 O O . ILE B 1 47 ? -4.586 -5.207 -12.695 1 98.56 47 ILE B O 1
ATOM 1537 N N . GLU B 1 48 ? -4.254 -4.363 -10.703 1 98.06 48 GLU B N 1
ATOM 1538 C CA . GLU B 1 48 ? -3.164 -3.508 -11.156 1 98.06 48 GLU B CA 1
ATOM 1539 C C . GLU B 1 48 ? -1.841 -4.266 -11.18 1 98.06 48 GLU B C 1
ATOM 1541 O O . GLU B 1 48 ? -0.991 -4.012 -12.039 1 98.06 48 GLU B O 1
ATOM 1546 N N . GLU B 1 49 ? -1.657 -5.121 -10.18 1 98 49 GLU B N 1
ATOM 1547 C CA . GLU B 1 49 ? -0.383 -5.82 -10.062 1 98 49 GLU B CA 1
ATOM 1548 C C . GLU B 1 49 ? -0.481 -6.988 -9.086 1 98 49 GLU B C 1
ATOM 1550 O O . GLU B 1 49 ? -1.145 -6.883 -8.055 1 98 49 GLU B O 1
ATOM 1555 N N . PHE B 1 50 ? 0.072 -8.078 -9.43 1 98.44 50 PHE B N 1
ATOM 1556 C CA . PHE B 1 50 ? 0.36 -9.133 -8.469 1 98.44 50 PHE B CA 1
ATOM 1557 C C . PHE B 1 50 ? 1.726 -8.922 -7.824 1 98.44 50 PHE B C 1
ATOM 1559 O O . PHE B 1 50 ? 2.758 -9.078 -8.477 1 98.44 50 PHE B O 1
ATOM 1566 N N . SER B 1 51 ? 1.718 -8.617 -6.57 1 98.19 51 SER B N 1
ATOM 1567 C CA . SER B 1 51 ? 2.947 -8.133 -5.957 1 98.19 51 SER B CA 1
ATOM 1568 C C . SER B 1 51 ? 3.201 -8.812 -4.613 1 98.19 51 SER B C 1
ATOM 1570 O O . SER B 1 51 ? 2.266 -9.266 -3.957 1 98.19 51 SER B O 1
ATOM 1572 N N . ALA B 1 52 ? 4.422 -8.914 -4.246 1 98.38 52 ALA B N 1
ATOM 1573 C CA . ALA B 1 52 ? 4.789 -9.289 -2.885 1 98.38 52 ALA B CA 1
ATOM 1574 C C . ALA B 1 52 ? 4.902 -8.062 -1.984 1 98.38 52 ALA B C 1
ATOM 1576 O O . ALA B 1 52 ? 5.613 -7.109 -2.312 1 98.38 52 ALA B O 1
ATOM 1577 N N . ARG B 1 53 ? 4.188 -8.047 -0.962 1 97.94 53 ARG B N 1
ATOM 1578 C CA . ARG B 1 53 ? 4.355 -7.004 0.049 1 97.94 53 ARG B CA 1
ATOM 1579 C C . ARG B 1 53 ? 5.535 -7.316 0.965 1 97.94 53 ARG B C 1
ATOM 1581 O O . ARG B 1 53 ? 5.582 -8.383 1.581 1 97.94 53 ARG B O 1
ATOM 1588 N N . ILE B 1 54 ? 6.422 -6.359 1.04 1 98.06 54 ILE B N 1
ATOM 1589 C CA . ILE B 1 54 ? 7.676 -6.566 1.76 1 98.06 54 ILE B CA 1
ATOM 1590 C C . ILE B 1 54 ? 7.648 -5.785 3.072 1 98.06 54 ILE B C 1
ATOM 1592 O O . ILE B 1 54 ? 7.18 -4.645 3.115 1 98.06 54 ILE B O 1
ATOM 1596 N N . SER B 1 55 ? 8.141 -6.414 4.133 1 98 55 SER B N 1
ATOM 1597 C CA . SER B 1 55 ? 8.273 -5.742 5.418 1 98 55 SER B CA 1
ATOM 1598 C C . SER B 1 55 ? 9.391 -4.699 5.383 1 98 55 SER B C 1
ATOM 1600 O O . SER B 1 55 ? 10.57 -5.047 5.277 1 98 55 SER B O 1
ATOM 1602 N N . LEU B 1 56 ? 9.031 -3.5 5.523 1 98 56 LEU B N 1
ATOM 1603 C CA . LEU B 1 56 ? 10.008 -2.418 5.434 1 98 56 LEU B CA 1
ATOM 1604 C C . LEU B 1 56 ? 11.062 -2.547 6.523 1 98 56 LEU B C 1
ATOM 1606 O O . LEU B 1 56 ? 12.258 -2.428 6.254 1 98 56 LEU B O 1
ATOM 1610 N N . SER B 1 57 ? 10.648 -2.836 7.742 1 96.5 57 SER B N 1
ATOM 1611 C CA . SER B 1 57 ? 11.578 -2.938 8.867 1 96.5 57 SER B CA 1
ATOM 1612 C C . SER B 1 57 ? 12.547 -4.102 8.68 1 96.5 57 SER B C 1
ATOM 1614 O O . SER B 1 57 ? 13.711 -4.012 9.062 1 96.5 57 SER B O 1
ATOM 1616 N N . LYS B 1 58 ? 12.086 -5.121 8.047 1 97.12 58 LYS B N 1
ATOM 1617 C CA . LYS B 1 58 ? 12.906 -6.316 7.902 1 97.12 58 LYS B CA 1
ATOM 1618 C C . LYS B 1 58 ? 13.891 -6.176 6.742 1 97.12 58 LYS B C 1
ATOM 1620 O O . LYS B 1 58 ? 14.789 -7 6.582 1 97.12 58 LYS B O 1
ATOM 1625 N N . VAL B 1 59 ? 13.695 -5.133 5.992 1 97.25 59 VAL B N 1
ATOM 1626 C CA . VAL B 1 59 ? 14.664 -4.926 4.918 1 97.25 59 VAL B CA 1
ATOM 1627 C C . VAL B 1 59 ? 15.5 -3.682 5.211 1 97.25 59 VAL B C 1
ATOM 1629 O O . VAL B 1 59 ? 16.078 -3.082 4.297 1 97.25 59 VAL B O 1
ATOM 1632 N N . GLY B 1 60 ? 15.469 -3.225 6.367 1 96.81 60 GLY B N 1
ATOM 1633 C CA . GLY B 1 60 ? 16.391 -2.207 6.832 1 96.81 60 GLY B CA 1
ATOM 1634 C C . GLY B 1 60 ? 15.844 -0.798 6.723 1 96.81 60 GLY B C 1
ATOM 1635 O O . GLY B 1 60 ? 16.578 0.178 6.887 1 96.81 60 GLY B O 1
ATOM 1636 N N . LEU B 1 61 ? 14.625 -0.696 6.34 1 97.88 61 LEU B N 1
ATOM 1637 C CA . LEU B 1 61 ? 13.961 0.603 6.305 1 97.88 61 LEU B CA 1
ATOM 1638 C C . LEU B 1 61 ? 13.195 0.86 7.598 1 97.88 61 LEU B C 1
ATOM 1640 O O . LEU B 1 61 ? 11.961 0.825 7.613 1 97.88 61 LEU B O 1
ATOM 1644 N N . ASP B 1 62 ? 13.898 1.297 8.578 1 97.62 62 ASP B N 1
ATOM 1645 C CA . ASP B 1 62 ? 13.43 1.212 9.961 1 97.62 62 ASP B CA 1
ATOM 1646 C C . ASP B 1 62 ? 12.625 2.447 10.344 1 97.62 62 ASP B C 1
ATOM 1648 O O . ASP B 1 62 ? 11.906 2.438 11.352 1 97.62 62 ASP B O 1
ATOM 1652 N N . ILE B 1 63 ? 12.82 3.48 9.578 1 98.56 63 ILE B N 1
ATOM 1653 C CA . ILE B 1 63 ? 12.094 4.707 9.891 1 98.56 63 ILE B CA 1
ATOM 1654 C C . ILE B 1 63 ? 11.078 5 8.789 1 98.56 63 ILE B C 1
ATOM 1656 O O . ILE B 1 63 ? 11.445 5.125 7.621 1 98.56 63 ILE B O 1
ATOM 1660 N N . GLN B 1 64 ? 9.875 5 9.164 1 98.81 64 GLN B N 1
ATOM 1661 C CA . GLN B 1 64 ? 8.805 5.434 8.273 1 98.81 64 GLN B CA 1
ATOM 1662 C C . GLN B 1 64 ? 8.172 6.734 8.766 1 98.81 64 GLN B C 1
ATOM 1664 O O . GLN B 1 64 ? 8.016 6.938 9.969 1 98.81 64 GLN B O 1
ATOM 1669 N N . LEU B 1 65 ? 7.805 7.59 7.809 1 98.81 65 LEU B N 1
ATOM 1670 C CA . LEU B 1 65 ? 7.258 8.883 8.203 1 98.81 65 LEU B CA 1
ATOM 1671 C C . LEU B 1 65 ? 6.355 9.453 7.113 1 98.81 65 LEU B C 1
ATOM 1673 O O . LEU B 1 65 ? 6.469 9.062 5.949 1 98.81 65 LEU B O 1
ATOM 1677 N N . PHE B 1 66 ? 5.496 10.305 7.582 1 98.88 66 PHE B N 1
ATOM 1678 C CA . PHE B 1 66 ? 4.75 11.164 6.664 1 98.88 66 PHE B CA 1
ATOM 1679 C C . PHE B 1 66 ? 5.395 12.539 6.559 1 98.88 66 PHE B C 1
ATOM 1681 O O . PHE B 1 66 ? 5.863 13.086 7.555 1 98.88 66 PHE B O 1
ATOM 1688 N N . ILE B 1 67 ? 5.391 13.078 5.383 1 98.75 67 ILE B N 1
ATOM 1689 C CA . ILE B 1 67 ? 5.836 14.445 5.121 1 98.75 67 ILE B CA 1
ATOM 1690 C C . ILE B 1 67 ? 4.742 15.211 4.383 1 98.75 67 ILE B C 1
ATOM 1692 O O . ILE B 1 67 ? 4.32 14.812 3.297 1 98.75 67 ILE B O 1
ATOM 1696 N N . GLN B 1 68 ? 4.281 16.234 5 1 98.44 68 GLN B N 1
ATOM 1697 C CA . GLN B 1 68 ? 3.348 17.141 4.34 1 98.44 68 GLN B CA 1
ATOM 1698 C C . GLN B 1 68 ? 4.066 18.375 3.801 1 98.44 68 GLN B C 1
ATOM 1700 O O . GLN B 1 68 ? 4.891 18.969 4.496 1 98.44 68 GLN B O 1
ATOM 1705 N N . ILE B 1 69 ? 3.811 18.672 2.574 1 98.69 69 ILE B N 1
ATOM 1706 C CA . ILE B 1 69 ? 4.375 19.875 1.974 1 98.69 69 ILE B CA 1
ATOM 1707 C C . ILE B 1 69 ? 3.281 20.938 1.796 1 98.69 69 ILE B C 1
ATOM 1709 O O . ILE B 1 69 ? 2.365 20.75 0.991 1 98.69 69 ILE B O 1
ATOM 1713 N N . GLY B 1 70 ? 3.377 21.953 2.592 1 97.94 70 GLY B N 1
ATOM 1714 C CA . GLY B 1 70 ? 2.502 23.109 2.447 1 97.94 70 GLY B CA 1
ATOM 1715 C C . GLY B 1 70 ? 3.209 24.328 1.894 1 97.94 70 GLY B C 1
ATOM 1716 O O . GLY B 1 70 ? 4.426 24.312 1.688 1 97.94 70 GLY B O 1
ATOM 1717 N N . ASP B 1 71 ? 2.338 25.406 1.544 1 97.44 71 ASP B N 1
ATOM 1718 C CA . ASP B 1 71 ? 2.904 26.656 1.022 1 97.44 71 ASP B CA 1
ATOM 1719 C C . ASP B 1 71 ? 3.895 26.375 -0.105 1 97.44 71 ASP B C 1
ATOM 1721 O O . ASP B 1 71 ? 5.055 26.781 -0.037 1 97.44 71 ASP B O 1
ATOM 1725 N N . LEU B 1 72 ? 3.43 25.781 -1.106 1 97.88 72 LEU B N 1
ATOM 1726 C CA . LEU B 1 72 ? 4.262 25.297 -2.201 1 97.88 72 LEU B CA 1
ATOM 1727 C C . LEU B 1 72 ? 5.066 26.438 -2.82 1 97.88 72 LEU B C 1
ATOM 1729 O O . LEU B 1 72 ? 4.527 27.516 -3.08 1 97.88 72 LEU B O 1
ATOM 1733 N N . LYS B 1 73 ? 6.297 26.141 -3.064 1 98.25 73 LYS B N 1
ATOM 1734 C CA . LYS B 1 73 ? 7.215 27.125 -3.607 1 98.25 73 LYS B CA 1
ATOM 1735 C C . LYS B 1 73 ? 7.602 26.797 -5.047 1 98.25 73 LYS B C 1
ATOM 1737 O O . LYS B 1 73 ? 8.344 27.547 -5.684 1 98.25 73 LYS B O 1
ATOM 1742 N N . LYS B 1 74 ? 7.223 25.656 -5.504 1 98.12 74 LYS B N 1
ATOM 1743 C CA . LYS B 1 74 ? 7.441 25.203 -6.879 1 98.12 74 LYS B CA 1
ATOM 1744 C C . LYS B 1 74 ? 6.148 24.688 -7.5 1 98.12 74 LYS B C 1
ATOM 1746 O O . LYS B 1 74 ? 5.156 24.469 -6.797 1 98.12 74 LYS B O 1
ATOM 1751 N N . SER B 1 75 ? 6.18 24.562 -8.766 1 97.69 75 SER B N 1
ATOM 1752 C CA . SER B 1 75 ? 5.012 24.031 -9.453 1 97.69 75 SER B CA 1
ATOM 1753 C C . SER B 1 75 ? 4.832 22.531 -9.172 1 97.69 75 SER B C 1
ATOM 1755 O O . SER B 1 75 ? 5.797 21.844 -8.859 1 97.69 75 SER B O 1
ATOM 1757 N N . PRO B 1 76 ? 3.547 22.016 -9.297 1 97.38 76 PRO B N 1
ATOM 1758 C CA . PRO B 1 76 ? 3.316 20.578 -9.141 1 97.38 76 PRO B CA 1
ATOM 1759 C C . PRO B 1 76 ? 4.223 19.734 -10.031 1 97.38 76 PRO B C 1
ATOM 1761 O O . PRO B 1 76 ? 4.758 18.719 -9.586 1 97.38 76 PRO B O 1
ATOM 1764 N N . ALA B 1 77 ? 4.363 20.156 -11.25 1 98 77 ALA B N 1
ATOM 1765 C CA . ALA B 1 77 ? 5.199 19.406 -12.188 1 98 77 ALA B CA 1
ATOM 1766 C C . ALA B 1 77 ? 6.629 19.281 -11.664 1 98 77 ALA B C 1
ATOM 1768 O O . ALA B 1 77 ? 7.23 18.203 -11.734 1 98 77 ALA B O 1
ATOM 1769 N N . GLU B 1 78 ? 7.168 20.328 -11.133 1 98.25 78 GLU B N 1
ATOM 1770 C CA . GLU B 1 78 ? 8.523 20.344 -10.586 1 98.25 78 GLU B CA 1
ATOM 1771 C C . GLU B 1 78 ? 8.625 19.453 -9.344 1 98.25 78 GLU B C 1
ATOM 1773 O O . GLU B 1 78 ? 9.578 18.703 -9.188 1 98.25 78 GLU B O 1
ATOM 1778 N N . ILE B 1 79 ? 7.688 19.609 -8.523 1 98.56 79 ILE B N 1
ATOM 1779 C CA . ILE B 1 79 ? 7.676 18.844 -7.277 1 98.56 79 ILE B CA 1
ATOM 1780 C C . ILE B 1 79 ? 7.59 17.344 -7.586 1 98.56 79 ILE B C 1
ATOM 1782 O O . ILE B 1 79 ? 8.375 16.547 -7.059 1 98.56 79 ILE B O 1
ATOM 1786 N N . GLU B 1 80 ? 6.672 16.938 -8.469 1 98.62 80 GLU B N 1
ATOM 1787 C CA . GLU B 1 80 ? 6.434 15.531 -8.781 1 98.62 80 GLU B CA 1
ATOM 1788 C C . GLU B 1 80 ? 7.621 14.922 -9.523 1 98.62 80 GLU B C 1
ATOM 1790 O O . GLU B 1 80 ? 7.957 13.75 -9.312 1 98.62 80 GLU B O 1
ATOM 1795 N N . LYS B 1 81 ? 8.297 15.695 -10.336 1 98.31 81 LYS B N 1
ATOM 1796 C CA . LYS B 1 81 ? 9.508 15.227 -11.008 1 98.31 81 LYS B CA 1
ATOM 1797 C C . LYS B 1 81 ? 10.594 14.867 -10 1 98.31 81 LYS B C 1
ATOM 1799 O O . LYS B 1 81 ? 11.273 13.852 -10.148 1 98.31 81 LYS B O 1
ATOM 1804 N N . PHE B 1 82 ? 10.734 15.758 -9.039 1 98.5 82 PHE B N 1
ATOM 1805 C CA . PHE B 1 82 ? 11.727 15.508 -7.996 1 98.5 82 PHE B CA 1
ATOM 1806 C C . PHE B 1 82 ? 11.352 14.281 -7.172 1 98.5 82 PHE B C 1
ATOM 1808 O O . PHE B 1 82 ? 12.18 13.391 -6.969 1 98.5 82 PHE B O 1
ATOM 1815 N N . ILE B 1 83 ? 10.102 14.164 -6.699 1 98.31 83 ILE B N 1
ATOM 1816 C CA . ILE B 1 83 ? 9.602 13.102 -5.828 1 98.31 83 ILE B CA 1
ATOM 1817 C C . ILE B 1 83 ? 9.758 11.75 -6.52 1 98.31 83 ILE B C 1
ATOM 1819 O O . ILE B 1 83 ? 10.078 10.75 -5.879 1 98.31 83 ILE B O 1
A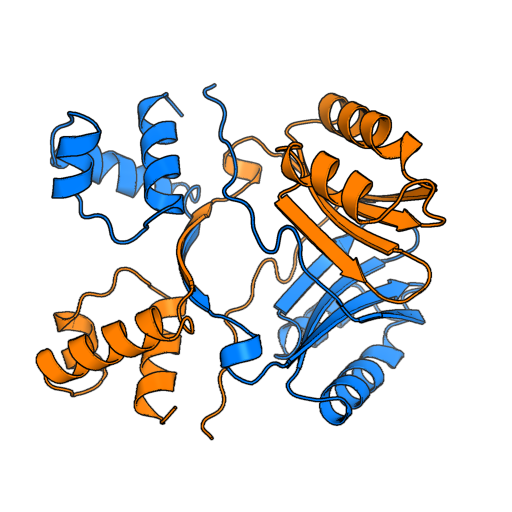TOM 1823 N N . GLU B 1 84 ? 9.516 11.75 -7.828 1 97.94 84 GLU B N 1
ATOM 1824 C CA . GLU B 1 84 ? 9.594 10.516 -8.609 1 97.94 84 GLU B CA 1
ATOM 1825 C C . GLU B 1 84 ? 10.992 9.914 -8.555 1 97.94 84 GLU B C 1
ATOM 1827 O O . GLU B 1 84 ? 11.148 8.695 -8.633 1 97.94 84 GLU B O 1
ATOM 1832 N N . LYS B 1 85 ? 11.992 10.68 -8.336 1 97.5 85 LYS B N 1
ATOM 1833 C CA . LYS B 1 85 ? 13.383 10.234 -8.352 1 97.5 85 LYS B CA 1
ATOM 1834 C C . LYS B 1 85 ? 13.859 9.891 -6.945 1 97.5 85 LYS B C 1
ATOM 1836 O O . LYS B 1 85 ? 14.938 9.32 -6.773 1 97.5 85 LYS B O 1
ATOM 1841 N N . GLU B 1 86 ? 13.148 10.305 -5.941 1 97.81 86 GLU B N 1
ATOM 1842 C CA . GLU B 1 86 ? 13.539 10.07 -4.555 1 97.81 86 GLU B CA 1
ATOM 1843 C C . GLU B 1 86 ? 13.078 8.695 -4.082 1 97.81 86 GLU B C 1
ATOM 1845 O O . GLU B 1 86 ? 11.922 8.516 -3.699 1 97.81 86 GLU B O 1
ATOM 1850 N N . GLU B 1 87 ? 13.953 7.766 -3.91 1 96.12 87 GLU B N 1
ATOM 1851 C CA . GLU B 1 87 ? 13.617 6.371 -3.646 1 96.12 87 GLU B CA 1
ATOM 1852 C C . GLU B 1 87 ? 13.055 6.195 -2.238 1 96.12 87 GLU B C 1
ATOM 1854 O O . GLU B 1 87 ? 12.297 5.262 -1.979 1 96.12 87 GLU B O 1
ATOM 1859 N N . GLY B 1 88 ? 13.453 7.078 -1.405 1 97.81 88 GLY B N 1
ATOM 1860 C CA . GLY B 1 88 ? 12.953 7.004 -0.041 1 97.81 88 GLY B CA 1
ATOM 1861 C C . GLY B 1 88 ? 11.477 7.301 0.072 1 97.81 88 GLY B C 1
ATOM 1862 O O . GLY B 1 88 ? 10.852 6.992 1.088 1 97.81 88 GLY B O 1
ATOM 1863 N N . ILE B 1 89 ? 10.891 7.973 -0.933 1 98.81 89 ILE B N 1
ATOM 1864 C CA . ILE B 1 89 ? 9.461 8.242 -0.968 1 98.81 89 ILE B CA 1
ATOM 1865 C C . ILE B 1 89 ? 8.719 7.039 -1.551 1 98.81 89 ILE B C 1
ATOM 1867 O O . ILE B 1 89 ? 8.914 6.688 -2.717 1 98.81 89 ILE B O 1
ATOM 1871 N N . ILE B 1 90 ? 7.785 6.492 -0.732 1 98.56 90 ILE B N 1
ATOM 1872 C CA . ILE B 1 90 ? 7.176 5.242 -1.179 1 98.56 90 ILE B CA 1
ATOM 1873 C C . ILE B 1 90 ? 5.723 5.488 -1.58 1 98.56 90 ILE B C 1
ATOM 1875 O O . ILE B 1 90 ? 5.105 4.656 -2.248 1 98.56 90 ILE B O 1
ATOM 1879 N N . GLU B 1 91 ? 5.133 6.582 -1.16 1 98.81 91 GLU B N 1
ATOM 1880 C CA . GLU B 1 91 ? 3.854 7.113 -1.622 1 98.81 91 GLU B CA 1
ATOM 1881 C C . GLU B 1 91 ? 3.896 8.633 -1.735 1 98.81 91 GLU B C 1
ATOM 1883 O O . GLU B 1 91 ? 4.543 9.305 -0.927 1 98.81 91 GLU B O 1
ATOM 1888 N N . ALA B 1 92 ? 3.174 9.141 -2.699 1 98.88 92 ALA B N 1
ATOM 1889 C CA . ALA B 1 92 ? 3.031 10.586 -2.861 1 98.88 92 ALA B CA 1
ATOM 1890 C C . ALA B 1 92 ? 1.658 10.945 -3.422 1 98.88 92 ALA B C 1
ATOM 1892 O O . ALA B 1 92 ? 1.242 10.406 -4.449 1 98.88 92 ALA B O 1
ATOM 1893 N N . HIS B 1 93 ? 1.052 11.828 -2.738 1 98.88 93 HIS B N 1
ATOM 1894 C CA . HIS B 1 93 ? -0.312 12.203 -3.096 1 98.88 93 HIS B CA 1
ATOM 1895 C C . HIS B 1 93 ? -0.485 13.719 -3.104 1 98.88 93 HIS B C 1
ATOM 1897 O O . HIS B 1 93 ? -0.065 14.398 -2.164 1 98.88 93 HIS B O 1
ATOM 1903 N N . ARG B 1 94 ? -1.048 14.211 -4.168 1 98.75 94 ARG B N 1
ATOM 1904 C CA . ARG B 1 94 ? -1.535 15.586 -4.195 1 98.75 94 ARG B CA 1
ATOM 1905 C C . ARG B 1 94 ? -2.92 15.688 -3.564 1 98.75 94 ARG B C 1
ATOM 1907 O O . ARG B 1 94 ? -3.809 14.891 -3.873 1 98.75 94 ARG B O 1
ATOM 1914 N N . VAL B 1 95 ? -3.064 16.688 -2.682 1 98.69 95 VAL B N 1
ATOM 1915 C CA . VAL B 1 95 ? -4.281 16.656 -1.875 1 98.69 95 VAL B CA 1
ATOM 1916 C C . VAL B 1 95 ? -4.863 18.062 -1.755 1 98.69 95 VAL B C 1
ATOM 1918 O O . VAL B 1 95 ? -4.18 19.047 -2.039 1 98.69 95 VAL B O 1
ATOM 1921 N N . THR B 1 96 ? -6.121 18.125 -1.352 1 97.94 96 THR B N 1
ATOM 1922 C CA . THR B 1 96 ? -6.758 19.391 -0.969 1 97.94 96 THR B CA 1
ATOM 1923 C C . THR B 1 96 ? -6.371 19.781 0.455 1 97.94 96 THR B C 1
ATOM 1925 O O . THR B 1 96 ? -5.82 18.969 1.199 1 97.94 96 THR B O 1
ATOM 1928 N N . GLY B 1 97 ? -6.688 21 0.76 1 94.62 97 GLY B N 1
ATOM 1929 C CA . GLY B 1 97 ? -6.438 21.469 2.117 1 94.62 97 GLY B CA 1
ATOM 1930 C C . GLY B 1 97 ? -5.242 22.391 2.221 1 94.62 97 GLY B C 1
ATOM 1931 O O . GLY B 1 97 ? -4.879 23.062 1.247 1 94.62 97 GLY B O 1
ATOM 1932 N N . THR B 1 98 ? -4.699 22.406 3.371 1 87.75 98 THR B N 1
ATOM 1933 C CA . THR B 1 98 ? -3.617 23.344 3.627 1 87.75 98 THR B CA 1
ATOM 1934 C C . THR B 1 98 ? -2.293 22.812 3.094 1 87.75 98 THR B C 1
ATOM 1936 O O . THR B 1 98 ? -1.363 23.578 2.84 1 87.75 98 THR B O 1
ATOM 1939 N N . SER B 1 99 ? -2.27 21.562 2.967 1 91.44 99 SER B N 1
ATOM 1940 C CA . SER B 1 99 ? -1.098 20.953 2.336 1 91.44 99 SER B CA 1
ATOM 1941 C C . SER B 1 99 ? -1.342 20.703 0.854 1 91.44 99 SER B C 1
ATOM 1943 O O . SER B 1 99 ? -2.482 20.484 0.436 1 91.44 99 SER B O 1
ATOM 1945 N N . GLY B 1 100 ? -0.304 20.828 0.058 1 97.12 100 GLY B N 1
ATOM 1946 C CA . GLY B 1 100 ? -0.391 20.453 -1.345 1 97.12 100 GLY B CA 1
ATOM 1947 C C . GLY B 1 100 ? -0.07 19 -1.595 1 97.12 100 GLY B C 1
ATOM 1948 O O . GLY B 1 100 ? -0.592 18.391 -2.535 1 97.12 100 GLY B O 1
ATOM 1949 N N . TYR B 1 101 ? 0.808 18.438 -0.724 1 98.81 101 TYR B N 1
ATOM 1950 C CA . TYR B 1 101 ? 1.212 17.031 -0.873 1 98.81 101 TYR B CA 1
ATOM 1951 C C . TYR B 1 101 ? 1.306 16.344 0.483 1 98.81 101 TYR B C 1
ATOM 1953 O O . TYR B 1 101 ? 1.738 16.953 1.466 1 98.81 101 TYR B O 1
ATOM 1961 N N . ILE B 1 102 ? 0.928 15.102 0.523 1 98.81 102 ILE B N 1
ATOM 1962 C CA . ILE B 1 102 ? 1.251 14.188 1.607 1 98.81 102 ILE B CA 1
ATOM 1963 C C . ILE B 1 102 ? 2.098 13.031 1.071 1 98.81 102 ILE B C 1
ATOM 1965 O O . ILE B 1 102 ? 1.673 12.312 0.164 1 98.81 102 ILE B O 1
ATOM 1969 N N . LEU B 1 103 ? 3.283 12.922 1.57 1 98.88 103 LEU B N 1
ATOM 1970 C CA . LEU B 1 103 ? 4.23 11.875 1.199 1 98.88 103 LEU B CA 1
ATOM 1971 C C . LEU B 1 103 ? 4.398 10.867 2.33 1 98.88 103 LEU B C 1
ATOM 1973 O O . LEU B 1 103 ? 4.383 11.242 3.506 1 98.88 103 LEU B O 1
ATOM 1977 N N . LYS B 1 104 ? 4.531 9.648 2.018 1 98.94 104 LYS B N 1
ATOM 1978 C CA . LYS B 1 104 ? 5.035 8.625 2.928 1 98.94 104 LYS B CA 1
ATOM 1979 C C . LYS B 1 104 ? 6.445 8.195 2.543 1 98.94 104 LYS B C 1
ATOM 1981 O O . LYS B 1 104 ? 6.73 7.961 1.365 1 98.94 104 LYS B O 1
ATOM 1986 N N . ALA B 1 105 ? 7.297 8.125 3.488 1 98.88 105 ALA B N 1
ATOM 1987 C CA . ALA B 1 105 ? 8.695 7.789 3.223 1 98.88 105 ALA B CA 1
ATOM 1988 C C . ALA B 1 105 ? 9.164 6.652 4.129 1 98.88 105 ALA B C 1
ATOM 1990 O O . ALA B 1 105 ? 8.602 6.434 5.203 1 98.88 105 ALA B O 1
ATOM 1991 N N . ALA B 1 106 ? 10.102 5.91 3.727 1 98.81 106 ALA B N 1
ATOM 1992 C CA . ALA B 1 106 ? 10.797 4.859 4.473 1 98.81 106 ALA B CA 1
ATOM 1993 C C . ALA B 1 106 ? 12.305 4.945 4.266 1 98.81 106 ALA B C 1
ATOM 1995 O O . ALA B 1 106 ? 12.789 4.914 3.131 1 98.81 106 ALA B O 1
ATOM 1996 N N . VAL B 1 107 ? 13.008 5.145 5.312 1 98.5 107 VAL B N 1
ATOM 1997 C CA . VAL B 1 107 ? 14.461 5.332 5.258 1 98.5 107 VAL B CA 1
ATOM 1998 C C . VAL B 1 107 ? 15.133 4.461 6.309 1 98.5 107 VAL B C 1
ATOM 2000 O O . VAL B 1 107 ? 14.492 4.027 7.273 1 98.5 107 VAL B O 1
ATOM 2003 N N . PRO B 1 108 ? 16.406 4.145 6.164 1 97.88 108 PRO B N 1
ATOM 2004 C CA . PRO B 1 108 ? 17.062 3.184 7.051 1 97.88 108 PRO B CA 1
ATOM 2005 C C . PRO B 1 108 ? 17.375 3.77 8.422 1 97.88 108 PRO B C 1
ATOM 2007 O O . PRO B 1 108 ? 17.484 3.029 9.406 1 97.88 108 PRO B O 1
ATOM 2010 N N . ASP B 1 109 ? 17.578 5.137 8.445 1 97.75 109 ASP B N 1
ATOM 2011 C CA . ASP B 1 109 ? 18.016 5.719 9.711 1 97.75 109 ASP B CA 1
ATOM 2012 C C . ASP B 1 109 ? 17.766 7.223 9.75 1 97.75 109 ASP B C 1
ATOM 2014 O O . ASP B 1 109 ? 17.219 7.785 8.789 1 97.75 109 ASP B O 1
ATOM 2018 N N . MET B 1 110 ? 18.141 7.789 10.867 1 98.12 110 MET B N 1
ATOM 2019 C CA . MET B 1 110 ? 17.875 9.203 11.117 1 98.12 110 MET B CA 1
ATOM 2020 C C . MET B 1 110 ? 18.656 10.086 10.148 1 98.12 110 MET B C 1
ATOM 2022 O O . MET B 1 110 ? 18.172 11.125 9.711 1 98.12 110 MET B O 1
ATOM 2026 N N . ALA B 1 111 ? 19.844 9.672 9.852 1 98.44 111 ALA B N 1
ATOM 2027 C CA . ALA B 1 111 ? 20.672 10.453 8.93 1 98.44 111 ALA B CA 1
ATOM 2028 C C . ALA B 1 111 ? 20.016 10.555 7.559 1 98.44 111 ALA B C 1
ATOM 2030 O O . ALA B 1 111 ? 19.906 11.648 6.996 1 98.44 111 ALA B O 1
ATOM 2031 N N . LYS B 1 112 ? 19.562 9.469 7.004 1 98.25 112 LYS B N 1
ATOM 2032 C CA . LYS B 1 112 ? 18.906 9.461 5.703 1 98.25 112 LYS B CA 1
ATOM 2033 C C . LYS B 1 112 ? 17.562 10.195 5.766 1 98.25 112 LYS B C 1
ATOM 2035 O O . LYS B 1 112 ? 17.156 10.82 4.789 1 98.25 112 LYS B O 1
ATOM 2040 N N . MET B 1 113 ? 16.906 10.125 6.926 1 98.69 113 MET B N 1
ATOM 2041 C CA . MET B 1 113 ? 15.68 10.906 7.117 1 98.69 113 MET B CA 1
ATOM 2042 C C . MET B 1 113 ? 15.961 12.398 7 1 98.69 113 MET B C 1
ATOM 2044 O O . MET B 1 113 ? 15.281 13.109 6.254 1 98.69 113 MET B O 1
ATOM 2048 N N . ARG B 1 114 ? 16.953 12.82 7.75 1 98.5 114 ARG B N 1
ATOM 2049 C CA . ARG B 1 114 ? 17.328 14.227 7.727 1 98.5 114 ARG B CA 1
ATOM 2050 C C . ARG B 1 114 ? 17.688 14.68 6.312 1 98.5 114 ARG B C 1
ATOM 2052 O O . ARG B 1 114 ? 17.25 15.734 5.863 1 98.5 114 ARG B O 1
ATOM 2059 N N . MET B 1 115 ? 18.422 13.867 5.613 1 98.62 115 MET B N 1
ATOM 2060 C CA . MET B 1 115 ? 18.844 14.203 4.258 1 98.62 115 MET B CA 1
ATOM 2061 C C . MET B 1 115 ? 17.641 14.328 3.326 1 98.62 115 MET B C 1
ATOM 2063 O O . MET B 1 115 ? 17.578 15.242 2.502 1 98.62 115 MET B O 1
ATOM 2067 N N . LEU B 1 116 ? 16.75 13.414 3.434 1 98.69 116 LEU B N 1
ATOM 2068 C CA . LEU B 1 116 ? 15.555 13.461 2.613 1 98.69 116 LEU B CA 1
ATOM 2069 C C . LEU B 1 116 ? 14.766 14.742 2.873 1 98.69 116 LEU B C 1
ATOM 2071 O O . LEU B 1 116 ? 14.352 15.422 1.933 1 98.69 116 LEU B O 1
ATOM 2075 N N . ILE B 1 117 ? 14.555 15.055 4.176 1 98.62 117 ILE B N 1
ATOM 2076 C CA . ILE B 1 117 ? 13.805 16.25 4.562 1 98.62 117 ILE B CA 1
ATOM 2077 C C . ILE B 1 117 ? 14.508 17.5 4.016 1 98.62 117 ILE B C 1
ATOM 2079 O O . ILE B 1 117 ? 13.859 18.375 3.447 1 98.62 117 ILE B O 1
ATOM 2083 N N . ASP B 1 118 ? 15.844 17.484 4.141 1 98.62 118 ASP B N 1
ATOM 2084 C CA . ASP B 1 118 ? 16.625 18.609 3.637 1 98.62 118 ASP B CA 1
ATOM 2085 C C . ASP B 1 118 ? 16.391 18.812 2.139 1 98.62 118 ASP B C 1
ATOM 2087 O O . ASP B 1 118 ? 16.25 19.938 1.672 1 98.62 118 ASP B O 1
ATOM 2091 N N . ARG B 1 119 ? 16.344 17.766 1.407 1 98.5 119 ARG B N 1
ATOM 2092 C CA . ARG B 1 119 ? 16.219 17.828 -0.044 1 98.5 119 ARG B CA 1
ATOM 2093 C C . ARG B 1 119 ? 14.812 18.281 -0.444 1 98.5 119 ARG B C 1
ATOM 2095 O O . ARG B 1 119 ? 14.594 18.734 -1.567 1 98.5 119 ARG B O 1
ATOM 2102 N N . LEU B 1 120 ? 13.875 18.188 0.487 1 98.69 120 LEU B N 1
ATOM 2103 C CA . LEU B 1 120 ? 12.492 18.547 0.189 1 98.69 120 LEU B CA 1
ATOM 2104 C C . LEU B 1 120 ? 12.195 19.984 0.597 1 98.69 120 LEU B C 1
ATOM 2106 O O . LEU B 1 120 ? 11.188 20.547 0.174 1 98.69 120 LEU B O 1
ATOM 2110 N N . MET B 1 121 ? 13.039 20.625 1.355 1 98.31 121 MET B N 1
ATOM 2111 C CA . MET B 1 121 ? 12.812 21.938 1.95 1 98.31 121 MET B CA 1
ATOM 2112 C C . MET B 1 121 ? 12.57 22.984 0.872 1 98.31 121 MET B C 1
ATOM 2114 O O . MET B 1 121 ? 11.766 23.891 1.06 1 98.31 121 MET B O 1
ATOM 2118 N N . PRO B 1 122 ? 13.219 22.906 -0.314 1 98.44 122 PRO B N 1
ATOM 2119 C CA . PRO B 1 122 ? 13.023 23.938 -1.337 1 98.44 122 PRO B CA 1
ATOM 2120 C C . PRO B 1 122 ? 11.602 23.953 -1.896 1 98.44 122 PRO B C 1
ATOM 2122 O O . PRO B 1 122 ? 11.234 24.891 -2.617 1 98.44 122 PRO B O 1
ATOM 2125 N N . PHE B 1 123 ? 10.844 23.047 -1.575 1 98.56 123 PHE B N 1
ATOM 2126 C CA . PHE B 1 123 ? 9.578 22.891 -2.287 1 98.56 123 PHE B CA 1
ATOM 2127 C C . PHE B 1 123 ? 8.438 23.484 -1.481 1 98.56 123 PHE B C 1
ATOM 2129 O O . PHE B 1 123 ? 7.332 23.688 -2.004 1 98.56 123 PHE B O 1
ATOM 2136 N N . GLY B 1 124 ? 8.641 23.781 -0.225 1 98.25 124 GLY B N 1
ATOM 2137 C CA . GLY B 1 124 ? 7.602 24.359 0.602 1 98.25 124 GLY B CA 1
ATOM 2138 C C . GLY B 1 124 ? 7.855 24.203 2.088 1 98.25 124 GLY B C 1
ATOM 2139 O O . GLY B 1 124 ? 8.984 23.953 2.506 1 98.25 124 GLY B O 1
ATOM 2140 N N . THR B 1 125 ? 6.848 24.484 2.881 1 98.12 125 THR B N 1
ATOM 2141 C CA . THR B 1 125 ? 6.906 24.266 4.32 1 98.12 125 THR B CA 1
ATOM 2142 C C . THR B 1 125 ? 6.598 22.797 4.652 1 98.12 125 THR B C 1
ATOM 2144 O O . THR B 1 125 ? 5.59 22.25 4.199 1 98.12 125 THR B O 1
ATOM 2147 N N . LEU B 1 126 ? 7.477 22.219 5.43 1 98.06 126 LEU B N 1
ATOM 2148 C CA . LEU B 1 126 ? 7.344 20.781 5.699 1 98.06 126 LEU B CA 1
ATOM 2149 C C . LEU B 1 126 ? 6.812 20.547 7.109 1 98.06 126 LEU B C 1
ATOM 2151 O O . LEU B 1 126 ? 7.219 21.234 8.055 1 98.06 126 LEU B O 1
ATOM 2155 N N . THR B 1 127 ? 5.883 19.656 7.199 1 97.5 127 THR B N 1
ATOM 2156 C CA . THR B 1 127 ? 5.516 19.031 8.469 1 97.5 127 THR B CA 1
ATOM 2157 C C . THR B 1 127 ? 5.781 17.516 8.422 1 97.5 127 THR B C 1
ATOM 2159 O O . THR B 1 127 ? 5.305 16.828 7.52 1 97.5 127 THR B O 1
ATOM 2162 N N . THR B 1 128 ? 6.586 17.047 9.336 1 97.94 128 THR B N 1
ATOM 2163 C CA . THR B 1 128 ? 6.992 15.648 9.328 1 97.94 128 THR B CA 1
ATOM 2164 C C . THR B 1 128 ? 6.441 14.914 10.547 1 97.94 128 THR B C 1
ATOM 2166 O O . THR B 1 128 ? 6.41 15.469 11.648 1 97.94 128 THR B O 1
ATOM 2169 N N . SER B 1 129 ? 5.961 13.75 10.406 1 98.56 129 SER B N 1
ATOM 2170 C CA . SER B 1 129 ? 5.449 12.883 11.461 1 98.56 129 SER B CA 1
ATOM 2171 C C . SER B 1 129 ? 6 11.469 11.336 1 98.56 129 SER B C 1
ATOM 2173 O O . SER B 1 129 ? 5.73 10.773 10.352 1 98.56 129 SER B O 1
ATOM 2175 N N . VAL B 1 130 ? 6.777 11.086 12.312 1 98.75 130 VAL B N 1
ATOM 2176 C CA . VAL B 1 130 ? 7.309 9.727 12.305 1 98.75 130 VAL B CA 1
ATOM 2177 C C . VAL B 1 130 ? 6.211 8.734 12.695 1 98.75 130 VAL B C 1
ATOM 2179 O O . VAL B 1 130 ? 5.445 8.984 13.625 1 98.75 130 VAL B O 1
ATOM 2182 N N . ILE B 1 131 ? 6.137 7.656 12 1 98.81 131 ILE B N 1
ATOM 2183 C CA . ILE B 1 131 ? 5.16 6.609 12.297 1 98.81 131 ILE B CA 1
ATOM 2184 C C . ILE B 1 131 ? 5.637 5.785 13.492 1 98.81 131 ILE B C 1
ATOM 2186 O O . ILE B 1 131 ? 6.734 5.223 13.461 1 98.81 131 ILE B O 1
ATOM 2190 N N . LEU B 1 132 ? 4.812 5.77 14.477 1 98.31 132 LEU B N 1
ATOM 2191 C CA . LEU B 1 132 ? 5.125 5.027 15.695 1 98.31 132 LEU B CA 1
ATOM 2192 C C . LEU B 1 132 ? 4.586 3.604 15.617 1 98.31 132 LEU B C 1
ATOM 2194 O O . LEU B 1 132 ? 5.203 2.672 16.141 1 98.31 132 LEU B O 1
ATOM 2198 N N . ALA B 1 133 ? 3.467 3.428 15.055 1 97.88 133 ALA B N 1
ATOM 2199 C CA . ALA B 1 133 ? 2.768 2.156 14.875 1 97.88 133 ALA B CA 1
ATOM 2200 C C . ALA B 1 133 ? 1.769 2.236 13.727 1 97.88 133 ALA B C 1
ATOM 2202 O O . ALA B 1 133 ? 1.301 3.324 13.375 1 97.88 133 ALA B O 1
ATOM 2203 N N . SER B 1 134 ? 1.547 1.12 13.148 1 98.38 134 SER B N 1
ATOM 2204 C CA . SER B 1 134 ? 0.564 1.046 12.07 1 98.38 134 SER B CA 1
ATOM 2205 C C . SER B 1 134 ? -0.52 0.02 12.383 1 98.38 134 SER B C 1
ATOM 2207 O O . SER B 1 134 ? -0.457 -1.119 11.914 1 98.38 134 SER B O 1
ATOM 2209 N N . PRO B 1 135 ? -1.559 0.443 13.148 1 98.44 135 PRO B N 1
ATOM 2210 C CA . PRO B 1 135 ? -2.639 -0.503 13.438 1 98.44 135 PRO B CA 1
ATOM 2211 C C . PRO B 1 135 ? -3.232 -1.125 12.172 1 98.44 135 PRO B C 1
ATOM 2213 O O . PRO B 1 135 ? -3.688 -2.27 12.203 1 98.44 135 PRO B O 1
ATOM 2216 N N . ILE B 1 136 ? -3.268 -0.407 11.117 1 98.44 136 ILE B N 1
ATOM 2217 C CA . ILE B 1 136 ? -3.645 -0.897 9.797 1 98.44 136 ILE B CA 1
ATOM 2218 C C . ILE B 1 136 ? -2.592 -0.482 8.766 1 98.44 136 ILE B C 1
ATOM 2220 O O . ILE B 1 136 ? -2.711 0.57 8.141 1 98.44 136 ILE B O 1
ATOM 2224 N N . PRO B 1 137 ? -1.653 -1.271 8.586 1 97.81 137 PRO B N 1
ATOM 2225 C CA . PRO B 1 137 ? -0.639 -0.933 7.582 1 97.81 137 PRO B CA 1
ATOM 2226 C C . PRO B 1 137 ? -1.172 -1.008 6.152 1 97.81 137 PRO B C 1
ATOM 2228 O O . PRO B 1 137 ? -0.704 -0.276 5.277 1 97.81 137 PRO B O 1
ATOM 2231 N N . HIS B 1 138 ? -2.049 -1.876 5.992 1 96.69 138 HIS B N 1
ATOM 2232 C CA . HIS B 1 138 ? -2.748 -2.143 4.742 1 96.69 138 HIS B CA 1
ATOM 2233 C C . HIS B 1 138 ? -4.043 -2.908 4.988 1 96.69 138 HIS B C 1
ATOM 2235 O O . HIS B 1 138 ? -4.09 -3.803 5.832 1 96.69 138 HIS B O 1
ATOM 2241 N N . ARG B 1 139 ? -5.098 -2.566 4.207 1 97.94 139 ARG B N 1
ATOM 2242 C CA . ARG B 1 139 ? -6.352 -3.309 4.285 1 97.94 139 ARG B CA 1
ATOM 2243 C C . ARG B 1 139 ? -6.773 -3.816 2.91 1 97.94 139 ARG B C 1
ATOM 2245 O O . ARG B 1 139 ? -6.719 -3.076 1.926 1 97.94 139 ARG B O 1
ATOM 2252 N N . HIS B 1 140 ? -7.125 -5.109 2.863 1 97.69 140 HIS B N 1
ATOM 2253 C CA . HIS B 1 140 ? -7.801 -5.59 1.665 1 97.69 140 HIS B CA 1
ATOM 2254 C C . HIS B 1 140 ? -9.125 -4.863 1.451 1 97.69 140 HIS B C 1
ATOM 2256 O O . HIS B 1 140 ? -9.953 -4.793 2.363 1 97.69 140 HIS B O 1
ATOM 2262 N N . VAL B 1 141 ? -9.297 -4.367 0.308 1 96 141 VAL B N 1
ATOM 2263 C CA . VAL B 1 141 ? -10.469 -3.531 0.09 1 96 141 VAL B CA 1
ATOM 2264 C C . VAL B 1 141 ? -11.695 -4.41 -0.14 1 96 141 VAL B C 1
ATOM 2266 O O . VAL B 1 141 ? -11.609 -5.449 -0.802 1 96 141 VAL B O 1
ATOM 2269 N N . LYS B 1 142 ? -12.742 -3.969 0.423 1 93.75 142 LYS B N 1
ATOM 2270 C CA . LYS B 1 142 ? -14.023 -4.625 0.194 1 93.75 142 LYS B CA 1
ATOM 2271 C C . LYS B 1 142 ? -14.688 -4.102 -1.074 1 93.75 142 LYS B C 1
ATOM 2273 O O . LYS B 1 142 ? -14.805 -2.887 -1.267 1 93.75 142 LYS B O 1
ATOM 2278 N N . ILE B 1 143 ? -15.094 -4.984 -1.89 1 94.88 143 ILE B N 1
ATOM 2279 C CA . ILE B 1 143 ? -15.711 -4.633 -3.164 1 94.88 143 ILE B CA 1
ATOM 2280 C C . ILE B 1 143 ? -17.188 -4.98 -3.139 1 94.88 143 ILE B C 1
ATOM 2282 O O . ILE B 1 143 ? -17.578 -6.078 -2.723 1 94.88 143 ILE B O 1
ATOM 2286 N N . GLU B 1 144 ? -17.938 -4.027 -3.477 1 89.75 144 GLU B N 1
ATOM 2287 C CA . GLU B 1 144 ? -19.375 -4.258 -3.518 1 89.75 144 GLU B CA 1
ATOM 2288 C C . GLU B 1 144 ? -19.844 -4.586 -4.934 1 89.75 144 GLU B C 1
ATOM 2290 O O . GLU B 1 144 ? -19.312 -4.047 -5.906 1 89.75 144 GLU B O 1
ATOM 2295 N N . VAL B 1 145 ? -20.766 -5.539 -5.039 1 84.56 145 VAL B N 1
ATOM 2296 C CA . VAL B 1 145 ? -21.328 -5.934 -6.324 1 84.56 145 VAL B CA 1
ATOM 2297 C C . VAL B 1 145 ? -22.25 -4.828 -6.848 1 84.56 145 VAL B C 1
ATOM 2299 O O . VAL B 1 145 ? -22.969 -4.199 -6.078 1 84.56 145 VAL B O 1
ATOM 2302 N N . GLU B 1 146 ? -22.078 -4.383 -8.125 1 67.31 146 GLU B N 1
ATOM 2303 C CA . GLU B 1 146 ? -23.062 -3.504 -8.758 1 67.31 146 GLU B CA 1
ATOM 2304 C C . GLU B 1 146 ? -24.375 -4.242 -9.039 1 67.31 146 GLU B C 1
ATOM 2306 O O . GLU B 1 146 ? -24.359 -5.434 -9.352 1 67.31 146 GLU B O 1
#

Sequence (292 aa):
MDIIDVKLLELLQRNSRMTVSELSKRLALSRPSVSERLHRLQHNGIIEEFSARISLSKVGLDIQLFIQIGDLKKSPAEIEKFIEKEEGIIEAHRVTGTSGYILKAAVPDMAKMRMLIDRLMPFGTLTTSVILASPIPHRHVKIEVEMDIIDVKLLELLQRNSRMTVSELSKRLALSRPSVSERLHRLQHNGIIEEFSARISLSKVGLDIQLFIQIGDLKKSPAEIEKFIEKEEGIIEAHRVTGTSGYILKAAVPDMAKMRMLIDRLMPFGTLTTSVILASPIPHRHVKIEVE

Radius of gyration: 20.1 Å; Cα contacts (8 Å, |Δi|>4): 552; chains: 2; bounding box: 47×53×43 Å

Secondary structure (DSSP, 8-state):
--HHHHHHHHHHHH-TT--HHHHHHHHT--HHHHHHHHHHHHHTTSEEEEEEEE-TGGGT--EEEEEEEES--S-HHHHHHHHHH-TTEEEEEEESSSEEEEEEEEESSHHHHHHHHHHHGGGSEEEEEEEEEEEES--PPP----/--HHHHHHHHHHHH-TT--HHHHHHHHT--HHHHHHHHHHHHHTTSEEEEEEEE-TGGGT--EEEEEEEES--S-HHHHHHHHHH-TTEEEEEEESSSEEEEEEEEESSHHHHHHHHHHHGGGSEEEEEEEEEEEES--PPP----

Organism: NCBI:txid1402861

Nearest PDB structures (foldseek):
  2cfx-assembly1_C  TM=9.500E-01  e=3.685E-13  Bacillus subtilis
  8q90-assembly1_B  TM=9.464E-01  e=6.152E-12  Haloferax mediterranei
  2zny-assembly2_C  TM=9.492E-01  e=4.555E-11  Pyrococcus horikoshii
  7fby-assembly1_A  TM=8.336E-01  e=1.015E-11  Pyrococcus horikoshii OT3
  2dbb-assembly1_B  TM=7.555E-01  e=6.629E-11  Pyrococcus horikoshii OT3

Solvent-accessible surface area (backbone atoms only — not comparable to full-atom values): 15319 Å² total; per-residue (Å²): 103,49,67,65,56,45,51,50,50,56,50,24,39,69,34,38,59,65,45,56,66,56,48,12,64,76,67,71,46,52,51,68,58,44,50,50,50,52,48,48,38,41,76,70,44,33,42,66,41,39,21,38,40,65,34,48,60,74,53,51,29,65,39,39,31,38,39,33,34,16,72,66,66,54,53,69,70,58,50,50,58,53,53,73,71,38,79,45,48,36,29,30,30,32,32,46,70,79,32,49,29,47,32,34,32,44,28,58,41,69,68,56,44,52,50,52,53,60,73,48,47,78,43,26,47,76,48,70,24,47,52,76,45,53,92,29,76,65,50,85,78,84,65,71,68,111,105,50,67,65,56,45,50,50,51,54,50,24,40,70,35,38,61,65,44,56,67,57,50,12,64,76,67,72,44,52,52,68,57,45,49,50,50,51,49,48,37,41,74,71,45,34,43,66,41,39,21,38,41,64,34,49,60,75,53,50,28,63,39,38,31,38,40,32,34,17,71,67,65,55,54,69,70,58,50,51,58,54,52,74,69,37,78,45,48,36,28,31,29,33,32,44,69,78,33,49,31,48,30,34,34,42,28,59,43,69,68,57,43,51,52,53,53,59,72,49,47,78,43,26,47,76,48,68,25,47,53,76,44,52,91,29,78,66,50,83,79,84,66,70,68,114

pLDDT: mean 97.5, std 3.17, range [67.31, 98.94]

InterPro domains:
  IPR000485 AsnC-type HTH domain [PF13404] (1-42)
  IPR000485 AsnC-type HTH domain [PR00033] (1-17)
  IPR000485 AsnC-type HTH domain [PR00033] (17-28)
  IPR000485 AsnC-type HTH domain [PR00033] (28-47)
  IPR000485 AsnC-type HTH domain [PS50956] (1-62)
  IPR011991 ArsR-like helix-turn-helix domain [cd00090] (2-49)
  IPR019885 Transcription regulator HTH, AsnC-type, conserved site [PS00519] (19-45)
  IPR019887 Transcription regulator AsnC/Lrp, ligand binding domain [PF01037] (66-139)
  IPR019888 Transcription regulator AsnC-like [SM00344] (1-107)
  IPR036388 Winged helix-like DNA-binding domain superfamily [G3DSA:1.10.10.10] (2-51)
  IPR036390 Winged helix DNA-binding domain superfamily [SSF46785] (5-138)